Protein AF-A0A534JI13-F1 (afdb_monomer)

Foldseek 3Di:
DFWDQQFDWDQDPPNQATFGQAGDVVGQCVVQVHGHGKGWQDKQNHGQRDPGRVVVVSVVRRPDDQQDWMWTWIQDPNDIDITTGRIHDDDDVPNVPVPDPDDDDDDDDDPPCCPPAPQFNFWDKFWDDCVNCVVLVHNGAIATCTGRPVCQQVDDHGKGFQDKQNHGARGPVSVVVVLSVDDAQDWIWTFIRDPNDTDIDIGGHHDHPPDPPPPPPDDDDPPVPDDDDDDDDDDDDDDD

Nearest PDB structures (foldseek):
  4c2f-assembly1_A  TM=8.278E-01  e=4.548E-05  Bacillus subtilis subsp. subtilis str. 168
  4c2c-assembly1_A  TM=8.442E-01  e=8.918E-05  Bacillus subtilis subsp. subtilis str. 168
  4c2e-assembly1_B  TM=8.364E-01  e=1.116E-04  Bacillus subtilis subsp. subtilis str. 168
  4c2g-assembly1_A-2  TM=8.330E-01  e=1.749E-04  Bacillus subtilis subsp. subtilis str. 168
  4c2h-assembly1_B  TM=7.063E-01  e=8.432E-05  Bacillus subtilis subsp. subtilis str. 168

Solvent-accessible surface area (backbone atoms only — not comparable to full-atom values): 14112 Å² total; per-residue (Å²): 101,49,26,31,47,39,63,43,65,38,77,28,84,91,59,64,9,20,21,25,70,38,48,39,84,92,20,32,27,38,73,41,67,51,50,58,73,28,27,36,35,27,50,72,85,44,68,36,74,51,101,51,22,40,59,50,54,55,54,62,32,58,80,36,59,46,67,36,79,39,44,38,31,28,37,48,97,91,40,81,46,80,32,64,27,50,21,36,66,29,75,39,100,68,46,82,66,74,80,57,88,90,71,91,79,69,91,77,75,81,78,72,50,66,81,81,44,54,105,53,75,60,44,40,61,40,53,46,43,63,76,62,9,66,80,58,70,40,68,62,18,25,33,24,70,31,36,48,90,81,48,44,68,71,57,47,62,67,25,28,41,48,22,53,71,84,44,62,36,83,28,36,72,49,41,50,52,57,60,67,71,56,55,65,68,40,76,48,40,36,34,29,31,47,94,68,38,80,45,79,41,82,24,38,41,65,68,87,82,76,82,83,71,83,84,77,82,70,95,69,88,78,74,84,73,76,81,78,90,75,85,82,83,88,82,86,90,87,87,136

Sequence (240 aa):
GRAIIGAQLEPAPAGTGARVRAVSPGGPAAEAGIRAGDVIVAVNGTELKEDEPSRQVVRILRDVEPDAKVTVRVLRDGKTREFTVTTRPGPGPMAMVRRLPDVTFGPFPDMEGWMIHGPLTDMELATLTPHLGSYFGSDKGVLVLRAPADGALRLEDGDVILAIDGRAPTNGSHATRILASYQPGEKLTLRVLRQHKTLELEATVPEHGGHDKFFRRGGVFHERIEPPPGPVVIMGHEEL

Mean predicted aligned error: 19.29 Å

Radius of gyration: 28.92 Å; Cα contacts (8 Å, |Δi|>4): 421; chains: 1; bounding box: 73×68×79 Å

pLDDT: mean 72.51, std 21.65, range [29.58, 96.12]

Structure (mmCIF, N/CA/C/O backbone):
data_AF-A0A534JI13-F1
#
_entry.id   AF-A0A534JI13-F1
#
loop_
_atom_site.group_PDB
_atom_site.id
_atom_site.type_symbol
_atom_site.label_atom_id
_atom_site.label_alt_id
_atom_site.label_comp_id
_atom_site.label_asym_id
_atom_site.label_entity_id
_atom_site.label_seq_id
_atom_site.pdbx_PDB_ins_code
_atom_site.Cartn_x
_atom_site.Cartn_y
_atom_site.Cartn_z
_atom_site.occupancy
_atom_site.B_iso_or_equiv
_atom_site.auth_seq_id
_atom_site.auth_comp_id
_atom_site.auth_asym_id
_atom_site.auth_atom_id
_atom_site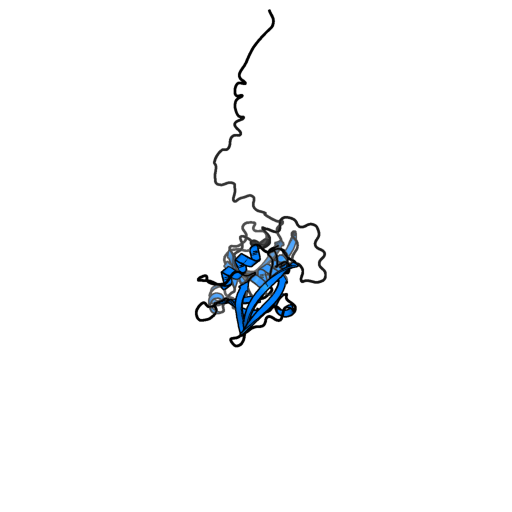.pdbx_PDB_model_num
ATOM 1 N N . GLY A 1 1 ? 6.507 3.220 20.874 1.00 55.84 1 GLY A N 1
ATOM 2 C CA . GLY A 1 1 ? 5.497 2.929 19.830 1.00 55.84 1 GLY A CA 1
ATOM 3 C C . GLY A 1 1 ? 4.120 3.148 20.418 1.00 55.84 1 GLY A C 1
ATOM 4 O O . GLY A 1 1 ? 3.990 2.996 21.621 1.00 55.84 1 GLY A O 1
ATOM 5 N N . ARG A 1 2 ? 3.117 3.541 19.624 1.00 70.38 2 ARG A N 1
ATOM 6 C CA . ARG A 1 2 ? 1.753 3.777 20.144 1.00 70.38 2 ARG A CA 1
ATOM 7 C C . ARG A 1 2 ? 1.144 2.467 20.648 1.00 70.38 2 ARG A C 1
ATOM 9 O O . ARG A 1 2 ? 1.301 1.456 19.969 1.00 70.38 2 ARG A O 1
ATOM 16 N N . ALA A 1 3 ? 0.460 2.472 21.787 1.00 79.88 3 ALA A N 1
ATOM 17 C CA . ALA A 1 3 ? -0.245 1.295 22.280 1.00 79.88 3 ALA A CA 1
ATOM 18 C C . ALA A 1 3 ? -1.456 0.956 21.394 1.00 79.88 3 ALA A C 1
ATOM 20 O O . ALA A 1 3 ? -2.165 1.841 20.912 1.00 79.88 3 ALA A O 1
ATOM 21 N N . ILE A 1 4 ? -1.705 -0.337 21.174 1.00 83.62 4 ILE A N 1
ATOM 22 C CA . ILE A 1 4 ? -2.914 -0.825 20.501 1.00 83.62 4 ILE A CA 1
ATOM 23 C C . ILE A 1 4 ? -3.643 -1.855 21.353 1.00 83.62 4 ILE A C 1
ATOM 25 O O . ILE A 1 4 ? -3.033 -2.661 22.055 1.00 83.62 4 ILE A O 1
ATOM 29 N N . ILE A 1 5 ? -4.965 -1.875 21.197 1.00 84.62 5 ILE A N 1
ATOM 30 C CA . ILE A 1 5 ? -5.842 -2.921 21.736 1.00 84.62 5 ILE A CA 1
ATOM 31 C C . ILE A 1 5 ? -6.227 -3.966 20.675 1.00 84.62 5 ILE A C 1
ATOM 33 O O . ILE A 1 5 ? -6.807 -4.990 21.001 1.00 84.62 5 ILE A O 1
ATOM 37 N N . GLY A 1 6 ? -5.894 -3.756 19.395 1.00 83.06 6 GLY A N 1
ATOM 38 C CA . GLY A 1 6 ? -6.163 -4.739 18.334 1.00 83.06 6 GLY A CA 1
ATOM 39 C C . GLY A 1 6 ? -7.649 -4.910 17.987 1.00 83.06 6 GLY A C 1
ATOM 40 O O . GLY A 1 6 ? -8.079 -6.025 17.697 1.00 83.06 6 GLY A O 1
ATOM 41 N N . ALA A 1 7 ? -8.423 -3.822 18.016 1.00 86.19 7 ALA A N 1
ATOM 42 C CA . ALA A 1 7 ? -9.826 -3.786 17.606 1.00 86.19 7 ALA A CA 1
ATOM 43 C C . ALA A 1 7 ? -10.034 -2.778 16.465 1.00 86.19 7 ALA A C 1
ATOM 45 O O . ALA A 1 7 ? -9.478 -1.680 16.492 1.00 86.19 7 ALA A O 1
ATOM 46 N N . GLN A 1 8 ? -10.842 -3.149 15.472 1.00 83.69 8 GLN A N 1
ATOM 47 C CA . GLN A 1 8 ? -11.339 -2.242 14.440 1.00 83.69 8 GLN A CA 1
ATOM 48 C C . GLN A 1 8 ? -12.640 -1.612 14.927 1.00 83.69 8 GLN A C 1
ATOM 50 O O . GLN A 1 8 ? -13.593 -2.330 15.241 1.00 83.69 8 GLN A O 1
ATOM 55 N N . LEU A 1 9 ? -12.667 -0.284 14.988 1.00 87.00 9 LEU A N 1
ATOM 56 C CA . LEU A 1 9 ? -13.784 0.479 15.531 1.00 87.00 9 LEU A CA 1
ATOM 57 C C . LEU A 1 9 ? -14.514 1.241 14.427 1.00 87.00 9 LEU A C 1
ATOM 59 O O . LEU A 1 9 ? -13.884 1.819 13.544 1.00 87.00 9 LEU A O 1
ATOM 63 N N . GLU A 1 10 ? -15.835 1.278 14.524 1.00 83.75 10 GLU A N 1
ATOM 64 C CA . GLU A 1 10 ? -16.721 2.119 13.723 1.00 83.75 10 GLU A CA 1
ATOM 65 C C . GLU A 1 10 ? -17.620 2.956 14.651 1.00 83.75 10 GLU A C 1
ATOM 67 O O . GLU A 1 10 ? -17.806 2.592 15.819 1.00 83.75 10 GLU A O 1
ATOM 72 N N . PRO A 1 11 ? -18.166 4.092 14.190 1.00 82.31 11 PRO A N 1
ATOM 73 C CA . PRO A 1 11 ? -19.155 4.835 14.965 1.00 82.31 11 PRO A CA 1
ATOM 74 C C . PRO A 1 11 ? -20.367 3.951 15.293 1.00 82.31 11 PRO A C 1
ATOM 76 O O . PRO A 1 11 ? -20.924 3.305 14.403 1.00 82.31 11 PRO A O 1
ATOM 79 N N . ALA A 1 12 ? -20.781 3.903 16.563 1.00 77.50 12 ALA A N 1
ATOM 80 C CA . ALA A 1 12 ? -22.004 3.200 16.931 1.00 77.50 12 ALA A CA 1
ATOM 81 C C . ALA A 1 12 ? -23.248 4.004 16.496 1.00 77.50 12 ALA A C 1
ATOM 83 O O . ALA A 1 12 ? -23.243 5.238 16.579 1.00 77.50 12 ALA A O 1
ATOM 84 N N . PRO A 1 13 ? -24.341 3.334 16.081 1.00 66.25 13 PRO A N 1
ATOM 85 C CA . PRO A 1 13 ? -25.622 3.995 15.854 1.00 66.25 13 PRO A CA 1
ATOM 86 C C . PRO A 1 13 ? -26.061 4.780 17.102 1.00 66.25 13 PRO A C 1
ATOM 88 O O . PRO A 1 13 ? -25.920 4.297 18.225 1.00 66.25 13 PRO A O 1
ATOM 91 N N . ALA A 1 14 ? -26.586 5.991 16.899 1.00 64.19 14 ALA A N 1
ATOM 92 C CA . ALA A 1 14 ? -27.002 6.930 17.951 1.00 64.19 14 ALA A CA 1
ATOM 93 C C . ALA A 1 14 ? -25.879 7.520 18.840 1.00 64.19 14 ALA A C 1
ATOM 95 O O . ALA A 1 14 ? -26.177 8.054 19.903 1.00 64.19 14 ALA A O 1
ATOM 96 N N . GLY A 1 15 ? -24.603 7.459 18.427 1.00 62.78 15 GLY A N 1
ATOM 97 C CA . GLY A 1 15 ? -23.513 8.204 19.088 1.00 62.78 15 GLY A CA 1
ATOM 98 C C . GLY A 1 15 ? -23.129 7.694 20.482 1.00 62.78 15 GLY A C 1
ATOM 99 O O . GLY A 1 15 ? -22.420 8.364 21.221 1.00 62.78 15 GLY A O 1
ATOM 100 N N . THR A 1 16 ? -23.577 6.496 20.852 1.00 76.38 16 THR A N 1
ATOM 101 C CA . THR A 1 16 ? -23.437 5.939 22.210 1.00 76.38 16 THR A CA 1
ATOM 102 C C . THR A 1 16 ? -22.084 5.274 22.487 1.00 76.38 16 THR A C 1
ATOM 104 O O . THR A 1 16 ? -21.912 4.644 23.528 1.00 76.38 16 THR A O 1
ATOM 107 N N . GLY A 1 17 ? -21.117 5.386 21.572 1.00 86.31 17 GLY A N 1
ATOM 108 C CA . GLY A 1 17 ? -19.790 4.801 21.740 1.00 86.31 17 GLY A CA 1
ATOM 109 C C . GLY A 1 17 ? -19.135 4.356 20.434 1.00 86.31 17 GLY A C 1
ATOM 110 O O . GLY A 1 17 ? -19.540 4.737 19.333 1.00 86.31 17 GLY A O 1
ATOM 111 N N . ALA A 1 18 ? -18.094 3.535 20.563 1.00 89.81 18 ALA A N 1
ATOM 112 C CA . ALA A 1 18 ? -17.342 2.979 19.443 1.00 89.81 18 ALA A CA 1
ATOM 113 C C . ALA A 1 18 ? -17.670 1.492 19.271 1.00 89.81 18 ALA A C 1
ATOM 115 O O . ALA A 1 18 ? -17.314 0.665 20.112 1.00 89.81 18 ALA A O 1
ATOM 116 N N . ARG A 1 19 ? -18.345 1.134 18.178 1.00 90.19 19 ARG A N 1
ATOM 117 C CA . ARG A 1 19 ? -18.707 -0.252 17.886 1.00 90.19 19 ARG A CA 1
ATOM 118 C C . ARG A 1 19 ? -17.496 -1.026 17.378 1.00 90.19 19 ARG A C 1
ATOM 120 O O . ARG A 1 19 ? -16.772 -0.571 16.498 1.00 90.19 19 ARG A O 1
ATOM 127 N N . VAL A 1 20 ? -17.290 -2.221 17.913 1.00 90.81 20 VAL A N 1
ATOM 128 C CA . VAL A 1 20 ? -16.250 -3.154 17.493 1.00 90.81 20 VAL A CA 1
ATOM 129 C C . VAL A 1 20 ? -16.739 -3.893 16.254 1.00 90.81 20 VAL A C 1
ATOM 131 O O . VAL A 1 20 ? -17.589 -4.781 16.335 1.00 90.81 20 VAL A O 1
ATOM 134 N N . ARG A 1 21 ? -16.185 -3.543 15.095 1.00 88.50 21 ARG A N 1
ATOM 135 C CA . ARG A 1 21 ? -16.467 -4.224 13.826 1.00 88.50 21 ARG A CA 1
ATOM 136 C C . ARG A 1 21 ? -15.782 -5.586 13.767 1.00 88.50 21 ARG A C 1
ATOM 138 O O .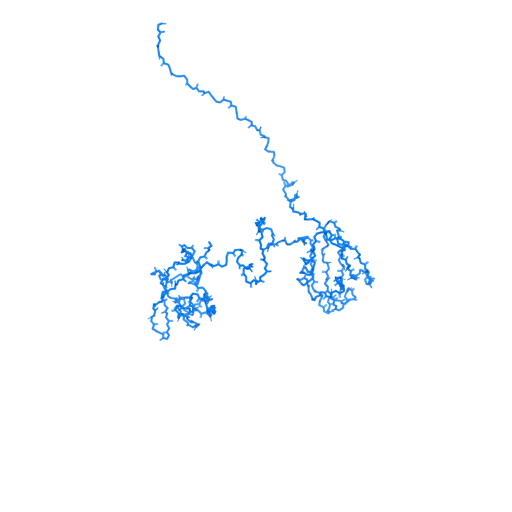 ARG A 1 21 ? -16.376 -6.570 13.342 1.00 88.50 21 ARG A O 1
ATOM 145 N N . ALA A 1 22 ? -14.525 -5.634 14.197 1.00 82.44 22 ALA A N 1
ATOM 146 C CA . ALA A 1 22 ? -13.706 -6.838 14.212 1.00 82.44 22 ALA A CA 1
ATOM 147 C C . ALA A 1 22 ? -12.605 -6.731 15.272 1.00 82.44 22 ALA A C 1
ATOM 149 O O . ALA A 1 22 ? -12.167 -5.634 15.623 1.00 82.44 22 ALA A O 1
ATOM 150 N N . VAL A 1 23 ? -12.122 -7.878 15.742 1.00 84.12 23 VAL A N 1
ATOM 151 C CA . VAL A 1 23 ? -10.938 -7.982 16.605 1.00 84.12 23 VAL A CA 1
ATOM 152 C C . VAL A 1 23 ? -9.850 -8.754 15.873 1.00 84.12 23 VAL A C 1
ATOM 154 O O . VAL A 1 23 ? -10.141 -9.700 15.142 1.00 84.12 23 VAL A O 1
ATOM 157 N N . SER A 1 24 ? -8.595 -8.351 16.051 1.00 79.75 24 SER A N 1
ATOM 158 C CA . SER A 1 24 ? -7.458 -9.080 15.492 1.00 79.75 24 SER A CA 1
ATOM 159 C C . SER A 1 24 ? -7.362 -10.465 16.146 1.00 79.75 24 SER A C 1
ATOM 161 O O . SER A 1 24 ? -7.286 -10.529 17.377 1.00 79.75 24 SER A O 1
ATOM 163 N N . PRO A 1 25 ? -7.332 -11.571 15.376 1.00 75.50 25 PRO A N 1
ATOM 164 C CA . PRO A 1 25 ? -7.132 -12.908 15.934 1.00 75.50 25 PRO A CA 1
ATOM 165 C C . PRO A 1 25 ? -5.841 -12.979 16.762 1.00 75.50 25 PRO A C 1
ATOM 167 O O . PRO A 1 25 ? -4.792 -12.525 16.303 1.00 75.50 25 PRO A O 1
ATOM 170 N N . GLY A 1 26 ? -5.927 -13.493 17.996 1.00 78.31 26 GLY A N 1
ATOM 171 C CA . GLY A 1 26 ? -4.800 -13.522 18.945 1.00 78.31 26 GLY A CA 1
ATOM 172 C C . GLY A 1 26 ? -4.296 -12.137 19.384 1.00 78.31 26 GLY A C 1
ATOM 173 O O . GLY A 1 26 ? -3.173 -12.008 19.866 1.00 78.31 26 GLY A O 1
ATOM 174 N N . GLY A 1 27 ? -5.074 -11.075 19.150 1.00 79.00 27 GLY A N 1
ATOM 175 C CA . GLY A 1 27 ? -4.767 -9.709 19.574 1.00 79.00 27 GLY A CA 1
ATOM 176 C C . GLY A 1 27 ? -5.269 -9.395 20.990 1.00 79.00 27 GLY A C 1
ATOM 177 O O . GLY A 1 27 ? -6.123 -10.117 21.506 1.00 79.00 27 GLY A O 1
ATOM 178 N N . PRO A 1 28 ? -4.816 -8.282 21.598 1.00 87.94 28 PRO A N 1
ATOM 179 C CA . PRO A 1 28 ? -5.164 -7.918 22.975 1.00 87.94 28 PRO A CA 1
ATOM 180 C C . PRO A 1 28 ? -6.662 -7.909 23.295 1.00 87.94 28 PRO A C 1
ATOM 182 O O . PRO A 1 28 ? -7.088 -8.463 24.303 1.00 87.94 28 PRO A O 1
ATOM 185 N N . ALA A 1 29 ? -7.480 -7.311 22.426 1.00 87.50 29 ALA A N 1
ATOM 186 C CA . ALA A 1 29 ? -8.928 -7.262 22.597 1.00 87.50 29 ALA A CA 1
ATOM 187 C C . ALA A 1 29 ? -9.559 -8.662 22.553 1.00 87.50 29 ALA A C 1
ATOM 189 O O . ALA A 1 29 ? -10.439 -8.960 23.357 1.00 87.50 29 ALA A O 1
ATOM 190 N N . ALA A 1 30 ? -9.093 -9.531 21.651 1.00 85.31 30 ALA A N 1
ATOM 191 C CA . ALA A 1 30 ? -9.601 -10.895 21.539 1.00 85.31 30 ALA A CA 1
ATOM 192 C C . ALA A 1 30 ? -9.253 -11.729 22.784 1.00 85.31 30 ALA A C 1
ATOM 194 O O . ALA A 1 30 ? -10.114 -12.439 23.300 1.00 85.31 30 ALA A O 1
ATOM 195 N N . GLU A 1 31 ? -8.026 -11.598 23.299 1.00 88.06 31 GLU A N 1
ATOM 196 C CA . GLU A 1 31 ? -7.575 -12.264 24.532 1.00 88.06 31 GLU A CA 1
ATOM 197 C C . GLU A 1 31 ? -8.327 -11.778 25.770 1.00 88.06 31 GLU A C 1
ATOM 199 O O . GLU A 1 31 ? -8.682 -12.578 26.631 1.00 88.06 31 GLU A O 1
ATOM 204 N N . ALA A 1 32 ? -8.644 -10.483 25.824 1.00 89.25 32 ALA A N 1
ATOM 205 C CA . ALA A 1 32 ? -9.484 -9.913 26.870 1.00 89.25 32 ALA A CA 1
ATOM 206 C C . ALA A 1 32 ? -10.962 -10.333 26.756 1.00 89.25 32 ALA A C 1
ATOM 208 O O . ALA A 1 32 ? -11.744 -10.063 27.660 1.00 89.25 32 ALA A O 1
ATOM 209 N N . GLY A 1 33 ? -11.374 -10.986 25.664 1.00 89.19 33 GLY A N 1
ATOM 210 C CA . GLY A 1 33 ? -12.747 -11.452 25.461 1.00 89.19 33 GLY A CA 1
ATOM 211 C C . GLY A 1 33 ? -13.696 -10.425 24.831 1.00 89.19 33 GLY A C 1
ATOM 212 O O . GLY A 1 33 ? -14.913 -10.666 24.793 1.00 89.19 33 GLY A O 1
ATOM 213 N N . ILE A 1 34 ? -13.163 -9.318 24.304 1.00 91.88 34 ILE A N 1
ATOM 214 C CA . ILE A 1 34 ? -13.889 -8.370 23.445 1.00 91.88 34 ILE A CA 1
ATOM 215 C C . ILE A 1 34 ? -14.129 -9.033 22.086 1.00 91.88 34 ILE A C 1
ATOM 217 O O . ILE A 1 34 ? -13.284 -9.767 21.569 1.00 91.88 34 ILE A O 1
ATOM 221 N N . ARG A 1 35 ? -15.309 -8.812 21.507 1.00 90.69 35 ARG A N 1
ATOM 222 C CA . ARG A 1 35 ? -15.746 -9.464 20.267 1.00 90.69 35 ARG A CA 1
ATOM 223 C C . ARG A 1 35 ? -16.408 -8.464 19.327 1.00 90.69 35 ARG A C 1
ATOM 225 O O . ARG A 1 35 ? -16.814 -7.378 19.731 1.00 90.69 35 ARG A O 1
ATOM 232 N N . ALA A 1 36 ? -16.525 -8.852 18.060 1.00 90.56 36 ALA A N 1
ATOM 233 C CA . ALA A 1 36 ? -17.322 -8.103 17.097 1.00 90.56 36 ALA A CA 1
ATOM 234 C C . ALA A 1 36 ? -18.772 -7.963 17.594 1.00 90.56 36 ALA A C 1
ATOM 236 O O . ALA A 1 36 ? -19.346 -8.922 18.110 1.00 90.56 36 ALA A O 1
ATOM 237 N N . GLY A 1 37 ? -19.342 -6.771 17.433 1.00 88.69 37 GLY A N 1
ATOM 238 C CA . GLY A 1 37 ? -20.677 -6.422 17.921 1.00 88.69 37 GLY A CA 1
ATOM 239 C C . GLY A 1 37 ? -20.699 -5.699 19.270 1.00 88.69 37 GLY A C 1
ATOM 240 O O . GLY A 1 37 ? -21.706 -5.065 19.572 1.00 88.69 37 GLY A O 1
ATOM 241 N N . ASP A 1 38 ? -19.605 -5.718 20.037 1.00 92.50 38 ASP A N 1
ATOM 242 C CA . ASP A 1 38 ? -19.487 -4.921 21.262 1.00 92.50 38 ASP A CA 1
ATOM 243 C C . ASP A 1 38 ? -19.520 -3.424 20.954 1.00 92.50 38 ASP A C 1
ATOM 245 O O . ASP A 1 38 ? -18.976 -2.983 19.943 1.00 92.50 38 ASP A O 1
ATOM 249 N N . VAL A 1 39 ? -20.091 -2.619 21.848 1.00 93.12 39 VAL A N 1
ATOM 250 C CA . VAL A 1 39 ? -19.976 -1.155 21.783 1.00 93.12 39 VAL A CA 1
ATOM 251 C C . VAL A 1 39 ? -19.137 -0.682 22.954 1.00 93.12 39 VAL A C 1
ATOM 253 O O . VAL A 1 39 ? -19.559 -0.787 24.098 1.00 93.12 39 VAL A O 1
ATOM 256 N N . ILE A 1 40 ? -17.937 -0.175 22.693 1.00 92.69 40 ILE A N 1
ATOM 257 C CA . ILE A 1 40 ? -17.100 0.435 23.725 1.00 92.69 40 ILE A CA 1
ATOM 258 C C . ILE A 1 40 ? -17.761 1.742 24.152 1.00 92.69 40 ILE A C 1
ATOM 260 O O . ILE A 1 40 ? -18.049 2.586 23.307 1.00 92.69 40 ILE A O 1
ATOM 264 N N . VAL A 1 41 ? -17.975 1.901 25.455 1.00 92.81 41 VAL A N 1
ATOM 265 C CA . VAL A 1 41 ? -18.614 3.081 26.059 1.00 92.81 41 VAL A CA 1
ATOM 266 C C . VAL A 1 41 ? -17.666 3.852 26.977 1.00 92.81 41 VAL A C 1
ATOM 268 O O . VAL A 1 41 ? -17.872 5.039 27.215 1.00 92.81 41 VAL A O 1
ATOM 271 N N . ALA A 1 42 ? -16.607 3.208 27.480 1.00 91.00 42 ALA A N 1
ATOM 272 C CA . ALA A 1 42 ? -15.559 3.878 28.245 1.00 91.00 42 ALA A CA 1
ATOM 273 C C . ALA A 1 42 ? -14.206 3.165 28.123 1.00 91.00 42 ALA A C 1
ATOM 275 O O . ALA A 1 42 ? -14.147 1.944 27.960 1.00 91.00 42 ALA A O 1
ATOM 276 N N . VAL A 1 43 ? -13.123 3.929 28.254 1.00 91.44 43 VAL A N 1
ATOM 277 C CA . VAL A 1 43 ? -11.737 3.435 28.270 1.00 91.44 43 VAL A CA 1
ATOM 278 C C . VAL A 1 43 ? -10.988 4.126 29.409 1.00 91.44 43 VAL A C 1
ATOM 280 O O . VAL A 1 43 ? -11.029 5.345 29.506 1.00 91.44 43 VAL A O 1
ATOM 283 N N . ASN A 1 44 ? -10.336 3.363 30.291 1.00 88.44 44 ASN A N 1
ATOM 284 C CA . ASN A 1 44 ? -9.657 3.849 31.503 1.00 88.44 44 ASN A CA 1
ATOM 285 C C . ASN A 1 44 ? -10.521 4.784 32.371 1.00 88.44 44 ASN A C 1
ATOM 287 O O . ASN A 1 44 ? -10.041 5.758 32.939 1.00 88.44 44 ASN A O 1
ATOM 291 N N . GLY A 1 45 ? -11.822 4.498 32.460 1.00 85.06 45 GLY A N 1
ATOM 292 C CA . GLY A 1 45 ? -12.778 5.327 33.201 1.00 85.06 45 GLY A CA 1
ATOM 293 C C . GLY A 1 45 ? -13.255 6.580 32.454 1.00 85.06 45 GLY A C 1
ATOM 294 O O . GLY A 1 45 ? -14.237 7.181 32.880 1.00 85.06 45 GLY A O 1
ATOM 295 N N . THR A 1 46 ? -12.648 6.937 31.319 1.00 87.56 46 THR A N 1
ATOM 296 C CA . THR A 1 46 ? -13.107 8.026 30.451 1.00 87.56 46 THR A CA 1
ATOM 297 C C . THR A 1 46 ? -14.282 7.563 29.596 1.00 87.56 46 THR A C 1
ATOM 299 O O . THR A 1 46 ? -14.146 6.643 28.788 1.00 87.56 46 THR A O 1
ATOM 302 N N . GLU A 1 47 ? -15.441 8.200 29.764 1.00 88.25 47 GLU A N 1
ATOM 303 C CA . GLU A 1 47 ? -16.626 7.925 28.947 1.00 88.25 47 GLU A CA 1
ATOM 304 C C . GLU A 1 47 ? -16.476 8.489 27.532 1.00 88.25 47 GLU A C 1
ATOM 306 O O . GLU A 1 47 ? -15.995 9.607 27.324 1.00 88.25 47 GLU A O 1
ATOM 311 N N . LEU A 1 48 ? -16.913 7.703 26.550 1.00 86.81 48 LEU A N 1
ATOM 312 C CA . LEU A 1 48 ? -16.877 8.085 25.147 1.00 86.81 48 LEU A CA 1
ATOM 313 C C . LEU A 1 48 ? -18.142 8.881 24.810 1.00 86.81 48 LEU A C 1
ATOM 315 O O . LEU A 1 48 ? -19.182 8.298 24.517 1.00 86.81 48 LEU A O 1
ATOM 319 N N . LYS A 1 49 ? -18.055 10.210 24.923 1.00 77.44 49 LYS A N 1
ATOM 320 C CA . LYS A 1 49 ? -19.181 11.151 24.751 1.00 77.44 49 LYS A CA 1
ATOM 321 C C . LYS A 1 49 ? -18.989 12.145 23.607 1.00 77.44 49 LYS A C 1
ATOM 323 O O . LYS A 1 49 ? -19.857 12.982 23.389 1.00 77.44 49 LYS A O 1
ATOM 328 N N . GLU A 1 50 ? -17.845 12.109 22.935 1.00 71.81 50 GLU A N 1
ATOM 329 C CA . GLU A 1 50 ? -17.552 13.035 21.843 1.00 71.81 50 GLU A CA 1
ATOM 330 C C . GLU A 1 50 ? -18.284 12.670 20.546 1.00 71.81 50 GLU A C 1
ATOM 332 O O . GLU A 1 50 ? -18.698 11.526 20.361 1.00 71.81 50 GLU A O 1
ATOM 337 N N . ASP A 1 51 ? -18.351 13.628 19.613 1.00 72.25 51 ASP A N 1
ATOM 338 C CA . ASP A 1 51 ? -18.963 13.462 18.284 1.00 72.25 51 ASP A CA 1
ATOM 339 C C . ASP A 1 51 ? -18.353 12.293 17.485 1.00 72.25 51 ASP A C 1
ATOM 341 O O . ASP A 1 51 ? -19.022 11.669 16.660 1.00 72.25 51 ASP A O 1
ATOM 345 N N . GLU A 1 52 ? -17.087 11.948 17.762 1.00 80.69 52 GLU A N 1
ATOM 346 C CA . GLU A 1 52 ? -16.391 10.796 17.179 1.00 80.69 52 GLU A CA 1
ATOM 347 C C . GLU A 1 52 ? -15.796 9.865 18.257 1.00 80.69 52 GLU A C 1
ATOM 349 O O . GLU A 1 52 ? -14.580 9.871 18.502 1.00 80.69 52 GLU A O 1
ATOM 354 N N . PRO A 1 53 ? -16.616 8.985 18.865 1.00 81.81 53 PRO A N 1
ATOM 355 C CA . PRO A 1 53 ? -16.189 8.083 19.938 1.00 81.81 53 PRO A CA 1
ATOM 356 C C . PRO A 1 53 ? -15.024 7.166 19.541 1.00 81.81 53 PRO A C 1
ATOM 358 O O . PRO A 1 53 ? -14.140 6.871 20.345 1.00 81.81 53 PRO A O 1
ATOM 361 N N . SER A 1 54 ? -14.981 6.731 18.279 1.00 81.69 54 SER A N 1
ATOM 362 C CA . SER A 1 54 ? -13.907 5.883 17.747 1.00 81.69 54 SER A CA 1
ATOM 363 C C . SER A 1 54 ? -12.556 6.603 17.731 1.00 81.69 54 SER A C 1
ATOM 365 O O . SER A 1 54 ? -11.535 6.006 18.079 1.00 81.69 54 SER A O 1
ATOM 367 N N . ARG A 1 55 ? -12.535 7.898 17.390 1.00 83.44 55 ARG A N 1
ATOM 368 C CA . ARG A 1 55 ? -11.316 8.719 17.437 1.00 83.44 55 ARG A CA 1
ATOM 369 C C . ARG A 1 55 ? -10.900 9.023 18.868 1.00 83.44 55 ARG A C 1
ATOM 371 O O . ARG A 1 55 ? -9.702 9.049 19.149 1.00 83.44 55 ARG A O 1
ATOM 378 N N . GLN A 1 56 ? -11.864 9.188 19.772 1.00 85.00 56 GLN A N 1
ATOM 379 C CA . GLN A 1 56 ? -11.593 9.380 21.193 1.00 85.00 56 GLN A CA 1
ATOM 380 C C . GLN A 1 56 ? -10.855 8.182 21.799 1.00 85.00 56 GLN A C 1
ATOM 382 O O . GLN A 1 56 ? -9.849 8.380 22.478 1.00 85.00 56 GLN A O 1
ATOM 387 N N . VAL A 1 57 ? -11.251 6.946 21.470 1.00 84.12 57 VAL A N 1
ATOM 388 C CA . VAL A 1 57 ? -10.510 5.740 21.889 1.00 84.12 57 VAL A CA 1
ATOM 389 C C . VAL A 1 57 ? -9.059 5.784 21.413 1.00 84.12 57 VAL A C 1
ATOM 391 O O . VAL A 1 57 ? -8.144 5.521 22.190 1.00 84.12 57 VAL A O 1
ATOM 394 N N . VAL A 1 58 ? -8.828 6.154 20.150 1.00 83.94 58 VAL A N 1
ATOM 395 C CA . VAL A 1 58 ? -7.468 6.256 19.601 1.00 83.94 58 VAL A CA 1
ATOM 396 C C . VAL A 1 58 ? -6.648 7.312 20.341 1.00 83.94 58 VAL A C 1
ATOM 398 O O . VAL A 1 58 ? -5.467 7.079 20.574 1.00 83.94 58 VAL A O 1
ATOM 401 N N . ARG A 1 59 ? -7.243 8.450 20.720 1.00 82.81 59 ARG A N 1
ATOM 402 C CA . ARG A 1 59 ? -6.555 9.485 21.506 1.00 82.81 59 ARG A CA 1
ATOM 403 C C . ARG A 1 59 ? -6.196 8.994 22.903 1.00 82.81 59 ARG A C 1
ATOM 405 O O . ARG A 1 59 ? -5.035 9.095 23.262 1.00 82.81 59 ARG A O 1
ATOM 412 N N . ILE A 1 60 ? -7.137 8.386 23.625 1.00 84.06 60 ILE A N 1
ATOM 413 C CA . ILE A 1 60 ? -6.878 7.835 24.965 1.00 84.06 60 ILE A CA 1
ATOM 414 C C . ILE A 1 60 ? -5.730 6.817 24.915 1.00 84.06 60 ILE A C 1
ATOM 416 O O . ILE A 1 60 ? -4.842 6.837 25.756 1.00 84.06 60 ILE A O 1
ATOM 420 N N . LEU A 1 61 ? -5.699 5.958 23.893 1.00 84.44 61 LEU A N 1
ATOM 421 C CA . LEU A 1 61 ? -4.637 4.961 23.727 1.00 84.44 61 LEU A CA 1
ATOM 422 C C . LEU A 1 61 ? -3.286 5.543 23.276 1.00 84.44 61 LEU A C 1
ATOM 424 O O . LEU A 1 61 ? -2.287 4.831 23.342 1.00 84.44 61 LEU A O 1
ATOM 428 N N . ARG A 1 62 ? -3.216 6.801 22.810 1.00 80.81 62 ARG A N 1
ATOM 429 C CA . ARG A 1 62 ? -1.928 7.444 22.479 1.00 80.81 62 ARG A CA 1
ATOM 430 C C . ARG A 1 62 ? -1.102 7.745 23.720 1.00 80.81 62 ARG A C 1
ATOM 432 O O . ARG A 1 62 ? 0.117 7.651 23.633 1.00 80.81 62 ARG A O 1
ATOM 439 N N . ASP A 1 63 ? -1.767 8.065 24.822 1.00 81.81 63 ASP A N 1
ATOM 440 C CA . ASP A 1 63 ? -1.127 8.425 26.090 1.00 81.81 63 ASP A CA 1
ATOM 441 C C . ASP A 1 63 ? -0.839 7.191 26.962 1.00 81.81 63 ASP A C 1
ATOM 443 O O . ASP A 1 63 ? -0.294 7.300 28.056 1.00 81.81 63 ASP A O 1
ATOM 447 N N . VAL A 1 64 ? -1.202 5.999 26.477 1.00 84.19 64 VAL A N 1
ATOM 448 C CA . VAL A 1 64 ? -0.978 4.725 27.157 1.00 84.19 64 VAL A CA 1
ATOM 449 C C . VAL A 1 64 ? 0.302 4.072 26.643 1.00 84.19 64 VAL A C 1
ATOM 451 O O . VAL A 1 64 ? 0.530 3.962 25.435 1.00 84.19 64 VAL A O 1
ATOM 454 N N . GLU A 1 65 ? 1.119 3.579 27.570 1.00 83.44 65 GLU A N 1
ATOM 455 C CA . GLU A 1 65 ? 2.318 2.816 27.239 1.00 83.44 65 GLU A CA 1
ATOM 456 C C . GLU A 1 65 ? 1.975 1.422 26.674 1.00 83.44 65 GLU A C 1
ATOM 458 O O . GLU A 1 65 ? 0.944 0.827 27.013 1.00 83.44 65 GLU A O 1
ATOM 463 N N . PRO A 1 66 ? 2.811 0.864 25.781 1.00 84.06 66 PRO A N 1
ATOM 464 C CA . PRO A 1 66 ? 2.719 -0.546 25.418 1.00 84.06 66 PRO A CA 1
ATOM 465 C C . PRO A 1 66 ? 2.815 -1.460 26.646 1.00 84.06 66 PRO A C 1
ATOM 467 O O . PRO A 1 66 ? 3.463 -1.108 27.624 1.00 84.06 66 PRO A O 1
ATOM 470 N N . ASP A 1 67 ? 2.183 -2.633 26.584 1.00 84.06 67 ASP A N 1
ATOM 471 C CA . ASP A 1 67 ? 2.164 -3.637 27.661 1.00 84.06 67 ASP A CA 1
ATOM 472 C C . ASP A 1 67 ? 1.469 -3.171 28.959 1.00 84.06 67 ASP A C 1
ATOM 474 O O . ASP A 1 67 ? 1.436 -3.889 29.962 1.00 84.06 67 ASP A O 1
ATOM 478 N N . ALA A 1 68 ? 0.819 -2.003 28.927 1.00 87.94 68 ALA A N 1
ATOM 479 C CA . ALA A 1 68 ? 0.001 -1.489 30.013 1.00 87.94 68 ALA A CA 1
ATOM 480 C C . ALA A 1 68 ? -1.399 -2.119 30.023 1.00 87.94 68 ALA A C 1
ATOM 482 O O . ALA A 1 68 ? -1.991 -2.442 28.990 1.00 87.94 68 ALA A O 1
ATOM 483 N N . LYS A 1 69 ? -1.981 -2.251 31.216 1.00 89.69 69 LYS A N 1
ATOM 484 C CA . LYS A 1 69 ? -3.364 -2.709 31.380 1.00 89.69 69 LYS A CA 1
ATOM 485 C C . LYS A 1 69 ? -4.322 -1.537 31.196 1.00 89.69 69 LYS A C 1
ATOM 487 O O . LYS A 1 69 ? -4.264 -0.567 31.942 1.00 89.69 69 LYS A O 1
ATOM 492 N N . VAL A 1 70 ? -5.223 -1.661 30.230 1.00 91.69 70 VAL A N 1
ATOM 493 C CA . VAL A 1 70 ? -6.281 -0.692 29.939 1.00 91.69 70 VAL A CA 1
ATOM 494 C C . VAL A 1 70 ? -7.625 -1.302 30.281 1.00 91.69 70 VAL A C 1
ATOM 496 O O . VAL A 1 70 ? -7.959 -2.394 29.822 1.00 91.69 70 VAL A O 1
ATOM 499 N N . THR A 1 71 ? -8.426 -0.586 31.054 1.00 93.12 71 THR A N 1
ATOM 500 C CA . THR A 1 71 ? -9.779 -1.022 31.394 1.00 93.12 71 THR A CA 1
ATOM 501 C C . THR A 1 71 ? -10.755 -0.532 30.332 1.00 93.12 71 THR A C 1
ATOM 503 O O . THR A 1 71 ? -10.906 0.668 30.122 1.00 93.12 71 THR A O 1
ATOM 506 N N . VAL A 1 72 ? -11.422 -1.453 29.643 1.00 94.06 72 VAL A N 1
ATOM 507 C CA . VAL A 1 72 ? -12.362 -1.171 28.556 1.00 94.06 72 VAL A CA 1
ATOM 508 C C . VAL A 1 72 ? -13.754 -1.613 28.979 1.00 94.06 72 VAL A C 1
ATOM 510 O O . VAL A 1 72 ? -14.003 -2.792 29.232 1.00 94.06 72 VAL A O 1
ATOM 513 N N . ARG A 1 73 ? -14.682 -0.661 29.027 1.00 93.31 73 ARG A N 1
ATOM 514 C CA . ARG A 1 73 ? -16.088 -0.919 29.319 1.00 93.31 73 ARG A CA 1
ATOM 515 C C . ARG A 1 73 ? -16.863 -1.001 28.016 1.00 93.31 73 ARG A C 1
ATOM 517 O O . ARG A 1 73 ? -16.816 -0.072 27.207 1.00 93.31 73 ARG A O 1
ATOM 524 N N . VAL A 1 74 ? -17.594 -2.091 27.831 1.00 94.12 74 VAL A N 1
ATOM 525 C CA . VAL A 1 74 ? -18.386 -2.341 26.627 1.00 94.12 74 VAL A CA 1
ATOM 526 C C . VAL A 1 74 ? -19.837 -2.642 26.966 1.00 94.12 74 VAL A C 1
ATOM 528 O O . VAL A 1 74 ? -20.146 -3.185 28.022 1.00 94.12 74 VAL A O 1
ATOM 531 N N . LEU A 1 75 ? -20.726 -2.333 26.037 1.00 92.12 75 LEU A N 1
ATOM 532 C CA . LEU A 1 75 ? -22.116 -2.744 26.027 1.00 92.12 75 LEU A CA 1
ATOM 533 C C . LEU A 1 75 ? -22.257 -3.946 25.084 1.00 92.12 75 LEU A C 1
ATOM 535 O O . LEU A 1 75 ? -21.948 -3.845 23.895 1.00 92.12 75 LEU A O 1
ATOM 539 N N . ARG A 1 76 ? -22.720 -5.079 25.620 1.00 92.81 76 ARG A N 1
ATOM 540 C CA . ARG A 1 76 ? -23.005 -6.313 24.872 1.00 92.81 76 ARG A CA 1
ATOM 541 C C . ARG A 1 76 ? -24.394 -6.808 25.253 1.00 92.81 76 ARG A C 1
ATOM 543 O O . ARG A 1 76 ? -24.655 -7.036 26.434 1.00 92.81 76 ARG A O 1
ATOM 550 N N . ASP A 1 77 ? -25.277 -6.954 24.269 1.00 87.19 77 ASP A N 1
ATOM 551 C CA . ASP A 1 77 ? -26.671 -7.381 24.471 1.00 87.19 77 ASP A CA 1
ATOM 552 C C . ASP A 1 77 ? -27.420 -6.508 25.502 1.00 87.19 77 ASP A C 1
ATOM 554 O O . ASP A 1 77 ? -28.155 -7.002 26.355 1.00 87.19 77 ASP A O 1
ATOM 558 N N . GLY A 1 78 ? -27.156 -5.195 25.487 1.00 85.88 78 GLY A N 1
ATOM 559 C CA . GLY A 1 78 ? -27.739 -4.228 26.426 1.00 85.88 78 GLY A CA 1
ATOM 560 C C . GLY A 1 78 ? -27.167 -4.270 27.848 1.00 85.88 78 GLY A C 1
ATOM 561 O O . GLY A 1 78 ? -27.612 -3.505 28.699 1.00 85.88 78 GLY A O 1
ATOM 562 N N . LYS A 1 79 ? -26.173 -5.125 28.126 1.00 89.12 79 LYS A N 1
ATOM 563 C CA . LYS A 1 79 ? -25.506 -5.214 29.431 1.00 89.12 79 LYS A CA 1
ATOM 564 C C . LYS A 1 79 ? -24.088 -4.670 29.364 1.00 89.12 79 LYS A C 1
ATOM 566 O O . LYS A 1 79 ? -23.317 -5.013 28.467 1.00 89.12 79 LYS A O 1
ATOM 571 N N . THR A 1 80 ? -23.734 -3.866 30.355 1.00 91.06 80 THR A N 1
ATOM 572 C CA . THR A 1 80 ? -22.380 -3.343 30.515 1.00 91.06 80 THR A CA 1
ATOM 573 C C . THR A 1 80 ? -21.455 -4.433 31.049 1.00 91.06 80 THR A C 1
ATOM 575 O O . THR A 1 80 ? -21.772 -5.103 32.030 1.00 91.06 80 THR A O 1
ATOM 578 N N . ARG A 1 81 ? -20.308 -4.614 30.399 1.00 93.81 81 ARG A N 1
ATOM 579 C CA . ARG A 1 81 ? -19.231 -5.520 30.802 1.00 93.81 81 ARG A CA 1
ATOM 580 C C . ARG A 1 81 ? -17.919 -4.757 30.827 1.00 93.81 81 ARG A C 1
ATOM 582 O O . ARG A 1 81 ? -17.712 -3.844 30.031 1.00 93.81 81 ARG A O 1
ATOM 589 N N . GLU A 1 82 ? -17.036 -5.146 31.727 1.00 94.12 82 GLU A N 1
ATOM 590 C CA . GLU A 1 82 ? -15.726 -4.531 31.885 1.00 94.12 82 GLU A CA 1
ATOM 591 C C . GLU A 1 82 ? -14.643 -5.563 31.584 1.00 94.12 82 GLU A C 1
ATOM 593 O O . GLU A 1 82 ? -14.709 -6.702 32.048 1.00 94.12 82 GLU A O 1
ATOM 598 N N . PHE A 1 83 ? -13.681 -5.169 30.756 1.00 92.81 83 PHE A N 1
ATOM 599 C CA . PHE A 1 83 ? -12.597 -6.014 30.284 1.00 92.81 83 PHE A CA 1
ATOM 600 C C . PHE A 1 83 ? -11.267 -5.313 30.521 1.00 92.81 83 PHE A C 1
ATOM 602 O O . PHE A 1 83 ? -11.095 -4.152 30.158 1.00 92.81 83 PHE A O 1
ATOM 609 N N . THR A 1 84 ? -10.300 -6.021 31.093 1.00 93.50 84 THR A N 1
ATOM 610 C CA . THR A 1 84 ? -8.924 -5.529 31.186 1.00 93.50 84 THR A CA 1
ATOM 611 C C . THR A 1 84 ? -8.147 -6.011 29.969 1.00 93.50 84 THR A C 1
ATOM 613 O O . THR A 1 84 ? -7.933 -7.207 29.795 1.00 93.50 84 THR A O 1
ATOM 616 N N . VAL A 1 85 ? -7.730 -5.076 29.121 1.00 91.44 85 VAL A N 1
ATOM 617 C CA . VAL A 1 85 ? -6.957 -5.328 27.905 1.00 91.44 85 VAL A CA 1
ATOM 618 C C . VAL A 1 85 ? -5.504 -4.952 28.159 1.00 91.44 85 VAL A C 1
ATOM 620 O O . VAL A 1 85 ? -5.205 -3.790 28.415 1.00 91.44 85 VAL A O 1
ATOM 623 N N . THR A 1 86 ? -4.585 -5.907 28.060 1.00 89.62 86 THR A N 1
ATOM 624 C CA . THR A 1 86 ? -3.145 -5.608 28.080 1.00 89.62 86 THR A CA 1
ATOM 625 C C . THR A 1 86 ? -2.733 -5.104 26.703 1.00 89.62 86 THR A C 1
ATOM 627 O O . THR A 1 86 ? -2.733 -5.877 25.746 1.00 89.62 86 THR A O 1
ATOM 630 N N . THR A 1 87 ? -2.433 -3.814 26.567 1.00 86.38 87 THR A N 1
ATOM 631 C CA . THR A 1 87 ? -2.040 -3.226 25.284 1.00 86.38 87 THR A CA 1
ATOM 632 C C . THR A 1 87 ? -0.784 -3.893 24.752 1.00 86.38 87 THR A C 1
ATOM 634 O O . THR A 1 87 ? 0.013 -4.456 25.491 1.00 86.38 87 THR A O 1
ATOM 637 N N . ARG A 1 88 ? -0.586 -3.822 23.441 1.00 81.44 88 ARG A N 1
ATO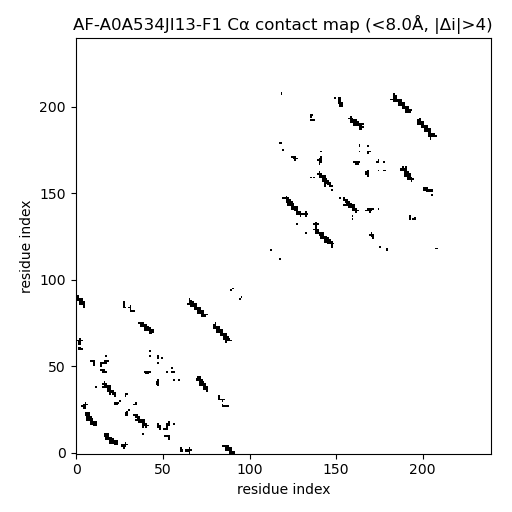M 638 C CA . ARG A 1 88 ? 0.685 -4.205 22.822 1.00 81.44 88 ARG A CA 1
ATOM 639 C C . ARG A 1 88 ? 1.267 -3.029 22.066 1.00 81.44 88 ARG A C 1
ATOM 641 O O . ARG A 1 88 ? 0.510 -2.124 21.695 1.00 81.44 88 ARG A O 1
ATOM 648 N N . PRO A 1 89 ? 2.577 -3.048 21.774 1.00 77.12 89 PRO A N 1
ATOM 649 C CA . PRO A 1 89 ? 3.151 -2.130 20.812 1.00 77.12 89 PRO A CA 1
ATOM 650 C C . PRO A 1 89 ? 2.366 -2.228 19.503 1.00 77.12 89 PRO A C 1
ATOM 652 O O . PRO A 1 89 ? 2.340 -3.263 18.834 1.00 77.12 89 PRO A O 1
ATOM 655 N N . GLY A 1 90 ? 1.683 -1.143 19.154 1.00 63.47 90 GLY A N 1
ATOM 656 C CA . GLY A 1 90 ? 1.107 -0.970 17.836 1.00 63.47 90 GLY A CA 1
ATOM 657 C C . GLY A 1 90 ? 2.194 -1.011 16.795 1.00 63.47 90 GLY A C 1
ATOM 658 O O . GLY A 1 90 ? 3.351 -0.704 17.115 1.00 63.47 90 GLY A O 1
ATOM 659 N N . PRO A 1 91 ? 1.855 -1.371 15.548 1.00 56.16 91 PRO A N 1
ATOM 660 C CA . PRO A 1 91 ? 2.841 -1.283 14.517 1.00 56.16 91 PRO A CA 1
ATOM 661 C C . PRO A 1 91 ? 3.312 0.169 14.423 1.00 56.16 91 PRO A C 1
ATOM 663 O O . PRO A 1 91 ? 2.560 1.059 14.032 1.00 56.16 91 PRO A O 1
ATOM 666 N N . GLY A 1 92 ? 4.549 0.424 14.857 1.00 53.41 92 GLY A N 1
ATOM 667 C CA . GLY A 1 92 ? 5.240 1.642 14.471 1.00 53.41 92 GLY A CA 1
ATOM 668 C C . GLY A 1 92 ? 5.403 1.638 12.950 1.00 53.41 92 GLY A C 1
ATOM 669 O O . GLY A 1 92 ? 5.213 0.585 12.331 1.00 53.41 92 GLY A O 1
ATOM 670 N N . PRO A 1 93 ? 5.826 2.756 12.345 1.00 50.16 93 PRO A N 1
ATOM 671 C CA . PRO A 1 93 ? 6.195 2.794 10.926 1.00 50.16 93 PRO A CA 1
ATOM 672 C C . PRO A 1 93 ? 7.075 1.597 10.492 1.00 50.16 93 PRO A C 1
ATOM 674 O O . PRO A 1 93 ? 6.989 1.137 9.364 1.00 50.16 93 PRO A O 1
ATOM 677 N N . MET A 1 94 ? 7.827 1.012 11.435 1.00 43.22 94 MET A N 1
ATOM 678 C CA . MET A 1 94 ? 8.741 -0.120 11.252 1.00 43.22 94 MET A CA 1
ATOM 679 C C . MET A 1 94 ? 8.184 -1.531 11.539 1.00 43.22 94 MET A C 1
ATOM 681 O O . MET A 1 94 ? 8.861 -2.518 11.274 1.00 43.22 94 MET A O 1
ATOM 685 N N . ALA A 1 95 ? 6.988 -1.706 12.106 1.00 44.53 95 ALA A N 1
ATOM 686 C CA . ALA A 1 95 ? 6.520 -3.045 12.515 1.00 44.53 95 ALA A CA 1
ATOM 687 C C . ALA A 1 95 ? 5.837 -3.844 11.393 1.00 44.53 95 ALA A C 1
ATOM 689 O O . ALA A 1 95 ? 5.569 -5.035 11.558 1.00 44.53 95 ALA A O 1
ATOM 690 N N . MET A 1 96 ? 5.598 -3.213 10.241 1.00 43.62 96 MET A N 1
ATOM 691 C CA . MET A 1 96 ? 5.201 -3.911 9.014 1.00 43.62 96 MET A CA 1
ATOM 692 C C . MET A 1 96 ? 6.320 -4.843 8.506 1.00 43.62 96 MET A C 1
ATOM 694 O O . MET A 1 96 ? 6.052 -5.769 7.750 1.00 43.62 96 MET A O 1
ATOM 698 N N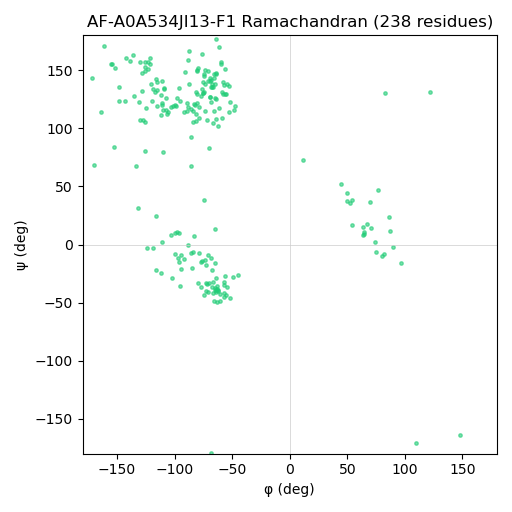 . VAL A 1 97 ? 7.552 -4.656 9.002 1.00 45.06 97 VAL A N 1
ATOM 699 C CA . VAL A 1 97 ? 8.760 -5.399 8.615 1.00 45.06 97 VAL A CA 1
ATOM 700 C C . VAL A 1 97 ? 8.931 -6.725 9.381 1.00 45.06 97 VAL A C 1
ATOM 702 O O . VAL A 1 97 ? 9.605 -7.631 8.909 1.00 45.06 97 VAL A O 1
ATOM 705 N N . ARG A 1 98 ? 8.295 -6.909 10.549 1.00 42.25 98 AR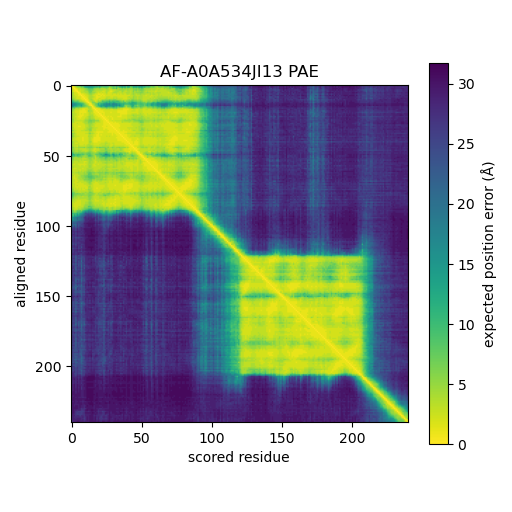G A N 1
ATOM 706 C CA . ARG A 1 98 ? 8.626 -8.014 11.479 1.00 42.25 98 ARG A CA 1
ATOM 707 C C . ARG A 1 98 ? 7.748 -9.274 11.353 1.00 42.25 98 ARG A C 1
ATOM 709 O O . ARG A 1 98 ? 7.804 -10.144 12.216 1.00 42.25 98 ARG A O 1
ATOM 716 N N . ARG A 1 99 ? 6.911 -9.373 10.310 1.00 41.38 99 ARG A N 1
ATOM 717 C CA . ARG A 1 99 ? 6.042 -10.544 10.032 1.00 41.38 99 ARG A CA 1
ATOM 718 C C . ARG A 1 99 ? 6.541 -11.459 8.906 1.00 41.38 99 ARG A C 1
ATOM 720 O O . ARG A 1 99 ? 5.825 -12.383 8.533 1.00 41.38 99 ARG A O 1
ATOM 727 N N . LEU A 1 100 ? 7.748 -11.235 8.396 1.00 41.09 100 LEU A N 1
ATOM 728 C CA . LEU A 1 100 ? 8.426 -12.174 7.505 1.00 41.09 100 LEU A CA 1
ATOM 729 C C . LEU A 1 100 ? 9.415 -12.991 8.351 1.00 41.09 100 LEU A C 1
ATOM 731 O O . LEU A 1 100 ? 10.277 -12.381 8.988 1.00 41.09 100 LEU A O 1
ATOM 735 N N . PRO A 1 101 ? 9.289 -14.327 8.433 1.00 36.12 101 PRO A N 1
ATOM 736 C CA . PRO A 1 101 ? 10.386 -15.132 8.940 1.00 36.12 101 PRO A CA 1
ATOM 737 C C . PRO A 1 101 ? 11.540 -15.044 7.926 1.00 36.12 101 PRO A C 1
ATOM 739 O O . PRO A 1 101 ? 11.307 -15.048 6.719 1.00 36.12 101 PRO A O 1
ATOM 742 N N . ASP A 1 102 ? 12.760 -14.914 8.445 1.00 36.88 102 ASP A N 1
ATOM 743 C CA . ASP A 1 102 ? 14.040 -15.025 7.729 1.00 36.88 102 ASP A CA 1
ATOM 744 C C . ASP A 1 102 ? 14.509 -13.856 6.843 1.00 36.88 102 ASP A C 1
ATOM 746 O O . ASP A 1 102 ? 15.045 -14.061 5.757 1.00 36.88 102 ASP A O 1
ATOM 750 N N . VAL A 1 103 ? 14.447 -12.618 7.350 1.00 39.75 103 VAL A N 1
ATOM 751 C CA . VAL A 1 103 ? 15.353 -11.556 6.868 1.00 39.75 103 VAL A CA 1
ATOM 752 C C . VAL A 1 103 ? 16.013 -10.858 8.057 1.00 39.75 103 VAL A C 1
ATOM 754 O O . VAL A 1 103 ? 15.378 -10.116 8.806 1.00 39.75 103 VAL A O 1
ATOM 757 N N . THR A 1 104 ? 17.303 -11.120 8.262 1.00 33.34 104 THR A N 1
ATOM 758 C CA . THR A 1 104 ? 18.165 -10.410 9.213 1.00 33.34 104 THR A CA 1
ATOM 759 C C . THR A 1 104 ? 18.356 -8.969 8.744 1.00 33.34 104 THR A C 1
ATOM 761 O O . THR A 1 104 ? 19.116 -8.705 7.818 1.00 33.34 104 THR A O 1
ATOM 764 N N . PHE A 1 105 ? 17.676 -8.020 9.386 1.00 39.91 105 PHE A N 1
ATOM 765 C CA . PHE A 1 105 ? 17.930 -6.597 9.180 1.00 39.91 105 PHE A CA 1
ATOM 766 C C . PHE A 1 105 ? 19.093 -6.135 10.071 1.00 39.91 105 PHE A C 1
ATOM 768 O O . PHE A 1 105 ? 18.994 -6.163 11.298 1.00 39.91 105 PHE A O 1
ATOM 775 N N . GLY A 1 106 ? 20.199 -5.726 9.442 1.00 37.38 106 GLY A N 1
ATOM 776 C CA . GLY A 1 106 ? 21.270 -4.944 10.072 1.00 37.38 106 GLY A CA 1
ATOM 777 C C . GLY A 1 106 ? 20.821 -3.511 10.420 1.00 37.38 106 GLY A C 1
ATOM 778 O O . GLY A 1 106 ? 19.658 -3.169 10.194 1.00 37.38 106 GLY A O 1
ATOM 779 N N . PRO A 1 107 ? 21.704 -2.668 10.998 1.00 35.56 107 PRO A N 1
ATOM 780 C CA . PRO A 1 107 ? 21.335 -1.355 11.527 1.00 35.56 107 PRO A CA 1
ATOM 781 C C . PRO A 1 107 ? 20.789 -0.471 10.400 1.00 35.56 107 PRO A C 1
ATOM 783 O O . PRO A 1 107 ? 21.477 -0.197 9.423 1.00 35.56 107 PRO A O 1
ATOM 786 N N . PHE A 1 108 ? 19.524 -0.084 10.530 1.00 41.12 108 PHE A N 1
ATOM 787 C CA . PHE A 1 108 ? 18.759 0.607 9.498 1.00 41.12 108 PHE A CA 1
ATOM 788 C C . PHE A 1 108 ? 19.279 2.036 9.265 1.00 41.12 108 PHE A C 1
ATOM 790 O O . PHE A 1 108 ? 19.233 2.836 10.204 1.00 41.12 108 PHE A O 1
ATOM 797 N N . PRO A 1 109 ? 19.690 2.402 8.037 1.00 36.34 109 PRO A N 1
ATOM 798 C CA . PRO A 1 109 ? 19.693 3.794 7.609 1.00 36.34 109 PRO A CA 1
ATOM 799 C C . PRO A 1 109 ? 18.235 4.286 7.495 1.00 36.34 109 PRO A C 1
ATOM 801 O O . PRO A 1 109 ? 17.356 3.546 7.052 1.00 36.34 109 PRO A O 1
ATOM 804 N N . ASP A 1 110 ? 17.980 5.494 8.003 1.00 42.31 110 ASP A N 1
ATOM 805 C CA . ASP A 1 110 ? 16.896 6.434 7.660 1.00 42.31 110 ASP A CA 1
ATOM 806 C C . ASP A 1 110 ? 15.722 5.932 6.777 1.00 42.31 110 ASP A C 1
ATOM 808 O O . ASP A 1 110 ? 15.494 6.338 5.638 1.00 42.31 110 ASP A O 1
ATOM 812 N N . MET A 1 111 ? 14.868 5.108 7.390 1.00 38.12 111 MET A N 1
ATOM 813 C CA . MET A 1 111 ? 13.593 4.579 6.876 1.00 38.12 111 MET A CA 1
ATOM 814 C C . MET A 1 111 ? 12.439 5.612 6.849 1.00 38.12 111 MET A C 1
ATOM 816 O O . MET A 1 111 ? 11.295 5.272 7.148 1.00 38.12 111 MET A O 1
ATOM 820 N N . GLU A 1 112 ? 12.698 6.879 6.515 1.00 35.03 112 GLU A N 1
ATOM 821 C CA . GLU A 1 112 ? 11.631 7.882 6.303 1.00 35.03 112 GLU A CA 1
ATOM 822 C C . GLU A 1 112 ? 11.378 8.143 4.803 1.00 35.03 112 GLU A C 1
ATOM 824 O O . GLU A 1 112 ? 10.235 8.345 4.396 1.00 35.03 112 GLU A O 1
ATOM 829 N N . GLY A 1 113 ? 12.396 7.987 3.944 1.00 36.72 113 GLY A N 1
ATOM 830 C CA . GLY A 1 113 ? 12.250 8.077 2.480 1.00 36.72 113 GLY A CA 1
ATOM 831 C C . GLY A 1 113 ? 11.679 6.814 1.818 1.00 36.72 113 GLY A C 1
ATOM 832 O O . GLY A 1 113 ? 10.900 6.897 0.870 1.00 36.72 113 GLY A O 1
ATOM 833 N N . TRP A 1 114 ? 11.988 5.637 2.367 1.00 36.72 114 TRP A N 1
ATOM 834 C CA . TRP A 1 114 ? 11.676 4.329 1.769 1.00 36.72 114 TRP A CA 1
ATOM 835 C C . TRP A 1 114 ? 10.180 3.977 1.708 1.00 36.72 114 TRP A C 1
ATOM 837 O O . TRP A 1 114 ? 9.776 3.145 0.899 1.00 36.72 114 TRP A O 1
ATOM 847 N N . MET A 1 115 ? 9.346 4.597 2.548 1.00 36.25 115 MET A N 1
ATOM 848 C CA . MET A 1 115 ? 7.912 4.282 2.648 1.00 36.25 115 MET A CA 1
ATOM 849 C C . MET A 1 115 ? 7.014 5.208 1.814 1.00 36.25 115 MET A C 1
ATOM 851 O O . MET A 1 115 ? 5.853 4.872 1.591 1.00 36.25 115 MET A O 1
ATOM 855 N N . ILE A 1 116 ? 7.527 6.354 1.350 1.00 40.97 116 ILE A N 1
ATOM 856 C CA . ILE A 1 116 ? 6.760 7.323 0.542 1.00 40.97 116 ILE A CA 1
ATOM 857 C C . ILE A 1 116 ? 7.291 7.381 -0.902 1.00 40.97 116 ILE A C 1
ATOM 859 O O . ILE A 1 116 ? 6.539 7.672 -1.828 1.00 40.97 116 ILE A O 1
ATOM 863 N N . HIS A 1 117 ? 8.557 7.024 -1.122 1.00 40.03 117 HIS A N 1
ATOM 864 C CA . HIS A 1 117 ? 9.284 7.349 -2.340 1.00 40.03 117 HIS A CA 1
ATOM 865 C C . HIS A 1 117 ? 10.374 6.292 -2.602 1.00 40.03 117 HIS A C 1
ATOM 867 O O . HIS A 1 117 ? 11.524 6.446 -2.204 1.00 40.03 117 HIS A O 1
ATOM 873 N N . GLY A 1 118 ? 9.996 5.177 -3.240 1.00 40.00 118 GLY A N 1
ATOM 874 C CA . GLY A 1 118 ? 10.957 4.180 -3.737 1.00 40.00 118 GLY A CA 1
ATOM 875 C C . GLY A 1 118 ? 11.879 4.751 -4.834 1.00 40.00 118 GLY A C 1
ATOM 876 O O . GLY A 1 118 ? 11.658 5.878 -5.266 1.00 40.00 118 GLY A O 1
ATOM 877 N N . PRO A 1 119 ? 12.860 3.983 -5.350 1.00 45.44 119 PRO A N 1
ATOM 878 C CA . PRO A 1 119 ? 13.949 4.429 -6.253 1.00 45.44 119 PRO A CA 1
ATOM 879 C C . PRO A 1 119 ? 13.512 4.938 -7.648 1.00 45.44 119 PRO A C 1
ATOM 881 O O . PRO A 1 119 ? 14.321 5.062 -8.557 1.00 45.44 119 PRO A O 1
ATOM 884 N N . LEU A 1 120 ? 12.218 5.197 -7.830 1.00 53.12 120 LEU A N 1
ATOM 885 C CA . LEU A 1 120 ? 11.535 5.597 -9.058 1.00 53.12 120 LEU A CA 1
ATOM 886 C C . LEU A 1 120 ? 10.615 6.801 -8.785 1.00 53.12 120 LEU A C 1
ATOM 888 O O . LEU A 1 120 ? 9.540 6.906 -9.365 1.00 53.12 120 LEU A O 1
ATOM 892 N N . THR A 1 121 ? 10.995 7.668 -7.844 1.00 52.91 121 THR A N 1
ATOM 893 C CA . THR A 1 121 ? 10.212 8.809 -7.327 1.00 52.91 121 THR A CA 1
ATOM 894 C C . THR A 1 121 ? 9.596 9.724 -8.372 1.00 52.91 121 THR A C 1
ATOM 896 O O . THR A 1 121 ? 8.587 10.375 -8.116 1.00 52.91 121 THR A O 1
ATOM 899 N N . ASP A 1 122 ? 10.233 9.788 -9.526 1.00 63.25 122 ASP A N 1
ATOM 900 C CA . ASP A 1 122 ? 9.957 10.676 -10.640 1.00 63.25 122 ASP A CA 1
ATOM 901 C C . ASP A 1 122 ? 9.389 9.925 -1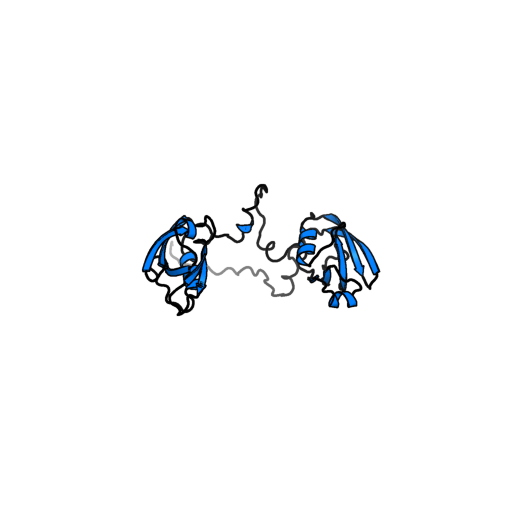1.853 1.00 63.25 122 ASP A C 1
ATOM 903 O O . ASP A 1 122 ? 9.082 10.549 -12.868 1.00 63.25 122 ASP A O 1
ATOM 907 N N . MET A 1 123 ? 9.182 8.608 -11.725 1.00 76.50 123 MET A N 1
ATOM 908 C CA . MET A 1 123 ? 8.513 7.788 -12.725 1.00 76.50 123 MET A CA 1
ATOM 909 C C . MET A 1 123 ? 7.027 7.634 -12.399 1.00 76.50 123 MET A C 1
ATOM 911 O O . MET A 1 123 ? 6.650 7.116 -11.347 1.00 76.50 123 MET A O 1
ATOM 915 N N . GLU A 1 124 ? 6.169 8.012 -13.340 1.00 80.38 124 GLU A N 1
ATOM 916 C CA . GLU A 1 124 ? 4.723 7.840 -13.215 1.00 80.38 124 GLU A CA 1
ATOM 917 C C . GLU A 1 124 ? 4.246 6.733 -14.148 1.00 80.38 124 GLU A C 1
ATOM 919 O O . GLU A 1 124 ? 4.490 6.763 -15.356 1.00 80.38 124 GLU A O 1
ATOM 924 N N . LEU A 1 125 ? 3.545 5.750 -13.581 1.00 83.06 125 LEU A N 1
ATOM 925 C CA . LEU A 1 125 ? 3.050 4.586 -14.307 1.00 83.06 125 LEU A CA 1
ATOM 926 C C . LEU A 1 125 ? 1.525 4.510 -14.252 1.00 83.06 125 LEU A C 1
ATOM 928 O O . LEU A 1 125 ? 0.926 4.568 -13.178 1.00 83.06 125 LEU A O 1
ATOM 932 N N . ALA A 1 126 ? 0.905 4.268 -15.403 1.00 85.12 126 ALA A N 1
ATOM 933 C CA . ALA A 1 126 ? -0.515 3.976 -15.530 1.00 85.12 126 ALA A CA 1
ATOM 934 C C . ALA A 1 126 ? -0.731 2.554 -16.051 1.00 85.12 126 ALA A C 1
ATOM 936 O O . ALA A 1 126 ? -0.042 2.074 -16.946 1.00 85.12 126 ALA A O 1
ATOM 937 N N . THR A 1 127 ? -1.720 1.856 -15.499 1.00 86.31 127 THR A N 1
ATOM 938 C CA . THR A 1 127 ? -2.090 0.526 -16.005 1.00 86.31 127 THR A CA 1
ATOM 939 C C . THR A 1 127 ? -2.963 0.690 -17.240 1.00 86.31 127 THR A C 1
ATOM 941 O O . THR A 1 127 ? -3.946 1.433 -17.192 1.00 86.31 127 THR A O 1
ATOM 944 N N . LEU A 1 128 ? -2.633 0.000 -18.334 1.00 82.00 128 LEU A N 1
ATOM 945 C CA . LEU A 1 128 ? -3.455 0.048 -19.538 1.00 82.00 128 LEU A CA 1
ATOM 946 C C . LEU A 1 128 ? -4.792 -0.661 -19.312 1.00 82.00 128 LEU A C 1
ATOM 948 O O . LEU A 1 128 ? -4.851 -1.822 -18.910 1.00 82.00 128 LEU A O 1
ATOM 952 N N . THR A 1 129 ? -5.878 0.048 -19.609 1.00 81.81 129 THR A N 1
ATOM 953 C CA . THR A 1 129 ? -7.192 -0.562 -19.826 1.00 81.81 129 THR A CA 1
ATOM 954 C C . THR A 1 129 ? -7.327 -0.948 -21.302 1.00 81.81 129 THR A C 1
ATOM 956 O O . THR A 1 129 ? -6.655 -0.340 -22.136 1.00 81.81 129 THR A O 1
ATOM 959 N N . PRO A 1 130 ? -8.224 -1.878 -21.678 1.00 80.56 130 PRO A N 1
ATOM 960 C CA . PRO A 1 130 ? -8.410 -2.252 -23.083 1.00 80.56 130 PRO A CA 1
ATOM 961 C C . PRO A 1 130 ? -8.700 -1.059 -24.011 1.00 80.56 130 PRO A C 1
ATOM 963 O O . PRO A 1 130 ? -8.203 -1.013 -25.132 1.00 80.56 130 PRO A O 1
ATOM 966 N N . HIS A 1 131 ? -9.462 -0.067 -23.533 1.00 80.19 131 HIS A N 1
ATOM 967 C CA . HIS A 1 131 ? -9.763 1.148 -24.295 1.00 80.19 131 HIS A CA 1
ATOM 968 C C . HIS A 1 131 ? -8.561 2.093 -24.410 1.00 80.19 131 HIS A C 1
ATOM 970 O O . HIS A 1 131 ? -8.326 2.665 -25.465 1.00 80.19 131 HIS A O 1
ATOM 976 N N . LEU A 1 132 ? -7.776 2.262 -23.343 1.00 82.69 132 LEU A N 1
ATOM 977 C CA . LEU A 1 132 ? -6.560 3.074 -23.417 1.00 82.69 132 LEU A CA 1
ATOM 978 C C . LEU A 1 132 ? -5.517 2.400 -24.318 1.00 82.69 132 LEU A C 1
ATOM 980 O O . LEU A 1 132 ? -4.841 3.053 -25.107 1.00 82.69 132 LEU A O 1
ATOM 984 N N . GLY A 1 133 ? -5.457 1.075 -24.250 1.00 80.56 133 GLY A N 1
ATOM 985 C CA . GLY A 1 133 ? -4.557 0.242 -25.020 1.00 80.56 133 GLY A CA 1
ATOM 986 C C . GLY A 1 133 ? -4.659 0.407 -26.535 1.00 80.56 133 GLY A C 1
ATOM 987 O O . GLY A 1 133 ? -3.641 0.355 -27.228 1.00 80.56 133 GLY A O 1
ATOM 988 N N . SER A 1 134 ? -5.853 0.702 -27.064 1.00 85.44 134 SER A N 1
ATOM 989 C CA . SER A 1 134 ? -6.032 0.931 -28.503 1.00 85.44 134 SER A CA 1
ATOM 990 C C . SER A 1 134 ? -5.284 2.160 -29.024 1.00 85.44 134 SER A C 1
ATOM 992 O O . SER A 1 134 ? -4.881 2.165 -30.182 1.00 85.44 134 SER A O 1
ATOM 994 N N . TYR A 1 135 ? -5.059 3.183 -28.191 1.00 86.00 135 TYR A N 1
ATOM 995 C CA . TYR A 1 135 ? -4.284 4.367 -28.587 1.00 86.00 135 TYR A CA 1
ATOM 996 C C . TYR A 1 135 ? -2.789 4.065 -28.705 1.00 86.00 135 TYR A C 1
ATOM 998 O O . TYR A 1 135 ? -2.100 4.624 -29.558 1.00 86.00 135 TYR A O 1
ATOM 1006 N N . PHE A 1 136 ? -2.290 3.161 -27.864 1.00 86.50 136 PHE A N 1
ATOM 1007 C CA . PHE A 1 136 ? -0.868 2.835 -27.779 1.00 86.50 136 PHE A CA 1
ATOM 1008 C C . PHE A 1 136 ? -0.483 1.589 -28.581 1.00 86.50 136 PHE A C 1
ATOM 1010 O O . PHE A 1 136 ? 0.702 1.366 -28.799 1.00 86.50 136 PHE A O 1
ATOM 1017 N N . GLY A 1 137 ? -1.458 0.808 -29.058 1.00 85.62 137 GLY A N 1
ATOM 1018 C CA . GLY A 1 137 ? -1.223 -0.403 -29.846 1.00 85.62 137 GLY A CA 1
ATOM 1019 C C . GLY A 1 137 ? -0.991 -1.659 -29.000 1.00 85.62 137 GLY A C 1
ATOM 1020 O O . GLY A 1 137 ? -0.368 -2.604 -29.478 1.00 85.62 137 GLY A O 1
ATOM 1021 N N . SER A 1 138 ? -1.469 -1.687 -27.751 1.00 85.75 138 SER A N 1
ATOM 1022 C CA . SER A 1 138 ? -1.408 -2.880 -26.897 1.00 85.75 138 SER A CA 1
ATOM 1023 C C . SER A 1 138 ? -2.582 -2.960 -25.933 1.00 85.75 138 SER A C 1
ATOM 1025 O O . SER A 1 138 ? -2.906 -1.985 -25.276 1.00 85.75 138 SER A O 1
ATOM 1027 N N . ASP A 1 139 ? -3.189 -4.133 -25.790 1.00 83.75 139 ASP A N 1
ATOM 1028 C CA . ASP A 1 139 ? -4.259 -4.414 -24.828 1.00 83.75 139 ASP A CA 1
ATOM 1029 C C . ASP A 1 139 ? -3.748 -4.645 -23.394 1.00 83.75 139 ASP A C 1
ATOM 1031 O O . ASP A 1 139 ? -4.551 -4.781 -22.466 1.00 83.75 139 ASP A O 1
ATOM 1035 N N . LYS A 1 140 ? -2.423 -4.720 -23.203 1.00 84.12 140 LYS A N 1
ATOM 1036 C CA . LYS A 1 140 ? -1.772 -5.095 -21.941 1.00 84.12 140 LYS A CA 1
ATOM 1037 C C . LYS A 1 140 ? -0.501 -4.284 -21.707 1.00 84.12 140 LYS A C 1
ATOM 1039 O O . LYS A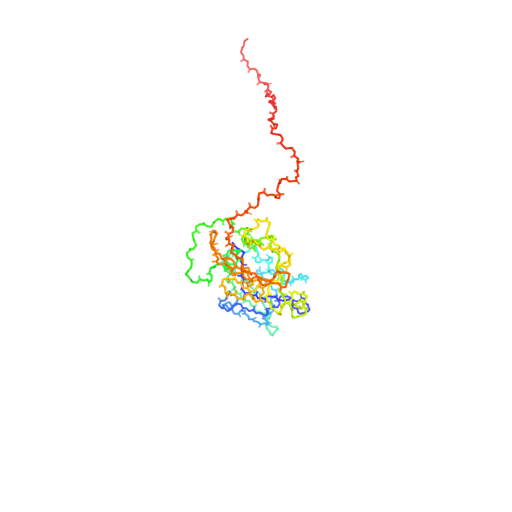 1 140 ? 0.106 -3.756 -22.628 1.00 84.12 140 LYS A O 1
ATOM 1044 N N . GLY A 1 141 ? -0.069 -4.246 -20.452 1.00 88.25 141 GLY A N 1
ATOM 1045 C CA . GLY A 1 141 ? 1.169 -3.591 -20.045 1.00 88.25 141 GLY A CA 1
ATOM 1046 C C . GLY A 1 141 ? 0.934 -2.326 -19.234 1.00 88.25 141 GLY A C 1
ATOM 1047 O O . GLY A 1 141 ? -0.176 -2.029 -18.777 1.00 88.25 141 GLY A O 1
ATOM 1048 N N . VAL A 1 142 ? 2.024 -1.604 -19.007 1.00 93.06 142 VAL A N 1
ATOM 1049 C CA . VAL A 1 142 ? 2.058 -0.447 -18.116 1.00 93.06 142 VAL A CA 1
ATOM 1050 C C . VAL A 1 142 ? 2.597 0.754 -18.878 1.00 93.06 142 VAL A C 1
ATOM 1052 O O . VAL A 1 142 ? 3.735 0.737 -19.331 1.00 93.06 142 VAL A O 1
ATOM 1055 N N . LEU A 1 143 ? 1.770 1.783 -19.024 1.00 91.12 143 LEU A N 1
ATOM 1056 C CA . LEU A 1 143 ? 2.114 3.038 -19.678 1.00 91.12 143 LEU A CA 1
ATOM 1057 C C . LEU A 1 143 ? 3.010 3.880 -18.766 1.00 91.12 143 LEU A C 1
ATOM 1059 O O . LEU A 1 143 ? 2.674 4.118 -17.606 1.00 91.12 143 LEU A O 1
ATOM 1063 N N . VAL A 1 144 ? 4.112 4.366 -19.317 1.00 91.69 144 VAL A N 1
ATOM 1064 C CA . VAL A 1 144 ? 4.992 5.362 -18.718 1.00 91.69 144 VAL A CA 1
ATOM 1065 C C . VAL A 1 144 ? 4.404 6.732 -19.029 1.00 91.69 144 VAL A C 1
ATOM 1067 O O . VAL A 1 144 ? 4.450 7.199 -20.163 1.00 91.69 144 VAL A O 1
ATOM 1070 N N . LEU A 1 145 ? 3.798 7.365 -18.027 1.00 86.69 145 LEU A N 1
ATOM 1071 C CA . LEU A 1 145 ? 3.323 8.746 -18.139 1.00 86.69 145 LEU A CA 1
ATOM 1072 C C . LEU A 1 145 ? 4.483 9.729 -18.033 1.00 86.69 145 LEU A C 1
ATOM 1074 O O . LEU A 1 145 ? 4.486 10.754 -18.709 1.00 86.69 145 LEU A O 1
ATOM 1078 N N . ARG A 1 146 ? 5.452 9.388 -17.183 1.00 84.75 146 ARG A N 1
ATOM 1079 C CA . ARG A 1 146 ? 6.664 10.160 -16.965 1.00 84.75 146 ARG A CA 1
ATOM 1080 C C . ARG A 1 146 ? 7.829 9.215 -16.741 1.00 84.75 146 ARG A C 1
ATOM 1082 O O . ARG A 1 146 ? 7.761 8.374 -15.843 1.00 84.75 146 ARG A O 1
ATOM 1089 N N . ALA A 1 147 ? 8.868 9.342 -17.549 1.00 86.50 147 ALA A N 1
ATOM 1090 C CA . ALA A 1 147 ? 10.104 8.598 -17.403 1.00 86.50 147 ALA A CA 1
ATOM 1091 C C . ALA A 1 147 ? 11.007 9.225 -16.318 1.00 86.50 147 ALA A C 1
ATOM 1093 O O . ALA A 1 147 ? 10.945 10.438 -16.084 1.00 86.50 147 ALA A O 1
ATOM 1094 N N . PRO A 1 148 ? 11.865 8.420 -15.661 1.00 79.19 148 PRO A N 1
ATOM 1095 C CA . PRO A 1 148 ? 12.851 8.928 -14.710 1.00 79.19 148 PRO A CA 1
ATOM 1096 C C . PRO A 1 148 ? 13.790 9.945 -15.370 1.00 79.19 148 PRO A C 1
ATOM 1098 O O . PRO A 1 148 ? 14.247 9.743 -16.498 1.00 79.19 148 PRO A O 1
ATOM 1101 N N . ALA A 1 149 ? 14.124 11.023 -14.658 1.00 71.44 149 ALA A N 1
ATOM 1102 C CA . ALA A 1 149 ? 14.937 12.107 -15.222 1.00 71.44 149 ALA A CA 1
ATOM 1103 C C . ALA A 1 149 ? 16.419 11.731 -15.406 1.00 71.44 149 ALA A C 1
ATOM 1105 O O . ALA A 1 149 ? 17.146 12.410 -16.131 1.00 71.44 149 ALA A O 1
ATOM 1106 N N . ASP A 1 150 ? 16.873 10.672 -14.736 1.00 73.19 150 ASP A N 1
ATOM 1107 C CA . ASP A 1 150 ? 18.246 10.172 -14.815 1.00 73.19 150 ASP A CA 1
ATOM 1108 C C . ASP A 1 150 ? 18.543 9.399 -16.112 1.00 73.19 150 ASP A C 1
ATOM 1110 O O . ASP A 1 150 ? 19.707 9.169 -16.440 1.00 73.19 150 ASP A O 1
ATOM 1114 N N . GLY A 1 151 ? 17.504 9.015 -16.865 1.00 76.25 151 GLY A N 1
ATOM 1115 C CA . GLY A 1 151 ? 17.619 8.245 -18.100 1.00 76.25 151 GLY A CA 1
ATOM 1116 C C . GLY A 1 151 ? 18.185 6.832 -17.916 1.00 76.25 151 GLY A C 1
ATOM 1117 O O . GLY A 1 151 ? 18.442 6.158 -18.916 1.00 76.25 151 GLY A O 1
ATOM 1118 N N . ALA A 1 152 ? 18.357 6.351 -16.680 1.00 77.88 152 ALA A N 1
ATOM 1119 C CA . ALA A 1 152 ? 19.020 5.078 -16.389 1.00 77.88 152 ALA A CA 1
ATOM 1120 C C . ALA A 1 152 ? 18.258 3.883 -16.982 1.00 77.88 152 ALA A C 1
ATOM 1122 O O . ALA A 1 152 ? 18.850 2.939 -17.509 1.00 77.88 152 ALA A O 1
ATOM 1123 N N . LEU A 1 153 ? 16.925 3.981 -16.984 1.00 84.06 153 LEU A N 1
ATOM 1124 C CA . LEU A 1 153 ? 16.033 2.983 -17.571 1.00 84.06 153 LEU A CA 1
ATOM 1125 C C . LEU A 1 153 ? 15.823 3.140 -19.083 1.00 84.06 153 LEU A C 1
ATOM 1127 O O . LEU A 1 153 ? 15.187 2.286 -19.694 1.00 84.06 153 LEU A O 1
ATOM 1131 N N . ARG A 1 154 ? 16.343 4.214 -19.700 1.00 87.94 154 ARG A N 1
ATOM 1132 C CA . ARG A 1 154 ? 16.191 4.540 -21.138 1.00 87.94 154 ARG A CA 1
ATOM 1133 C C . ARG A 1 154 ? 14.734 4.600 -21.632 1.00 87.94 154 ARG A C 1
ATOM 1135 O O . ARG A 1 154 ? 14.476 4.547 -22.839 1.00 87.94 154 ARG A O 1
ATOM 1142 N N . LEU A 1 155 ? 13.797 4.702 -20.694 1.00 90.88 155 LEU A N 1
ATOM 1143 C CA . LEU A 1 155 ? 12.374 4.875 -20.938 1.00 90.88 155 LEU A CA 1
ATOM 1144 C C . LEU A 1 155 ? 12.091 6.303 -21.402 1.00 90.88 155 LEU A C 1
ATOM 1146 O O . LEU A 1 155 ? 12.790 7.240 -21.018 1.00 90.88 155 LEU A O 1
ATOM 1150 N N . GLU A 1 156 ? 11.049 6.449 -22.207 1.00 92.75 156 GLU A N 1
ATOM 1151 C CA . GLU A 1 156 ? 10.501 7.727 -22.649 1.00 92.75 156 GLU A CA 1
ATOM 1152 C C . GLU A 1 156 ? 9.030 7.841 -22.235 1.00 92.75 156 GLU A C 1
ATOM 1154 O O . GLU A 1 156 ? 8.328 6.842 -22.049 1.00 92.75 156 GLU A O 1
ATOM 1159 N N . ASP A 1 157 ? 8.555 9.078 -22.108 1.00 91.50 157 ASP A N 1
ATOM 1160 C CA . ASP A 1 157 ? 7.141 9.364 -21.888 1.00 91.50 157 ASP A CA 1
ATOM 1161 C C . ASP A 1 157 ? 6.316 8.797 -23.054 1.00 91.50 157 ASP A C 1
ATOM 1163 O O . ASP A 1 157 ? 6.617 9.017 -24.230 1.00 91.50 157 ASP A O 1
ATOM 1167 N N . GLY A 1 158 ? 5.253 8.064 -22.731 1.00 89.69 158 GLY A N 1
ATOM 1168 C CA . GLY A 1 158 ? 4.413 7.385 -23.713 1.00 89.69 158 GLY A CA 1
ATOM 1169 C C . GLY A 1 158 ? 4.848 5.958 -24.057 1.00 89.69 158 GLY A C 1
ATOM 1170 O O . GLY A 1 158 ? 4.139 5.294 -24.818 1.00 89.69 158 GLY A O 1
ATOM 1171 N N . ASP A 1 159 ? 5.950 5.454 -23.494 1.00 94.50 159 ASP A N 1
ATOM 1172 C CA . ASP A 1 159 ? 6.313 4.040 -23.616 1.00 94.50 159 ASP A CA 1
ATOM 1173 C C . ASP A 1 159 ? 5.306 3.137 -22.903 1.00 94.50 159 ASP A C 1
ATOM 1175 O O . ASP A 1 159 ? 4.845 3.436 -21.804 1.00 94.50 159 ASP A O 1
ATOM 1179 N N . VAL A 1 160 ? 5.022 1.965 -23.470 1.00 95.06 160 VAL A N 1
ATOM 1180 C CA . VAL A 1 160 ? 4.295 0.904 -22.758 1.00 95.06 160 VAL A CA 1
ATOM 1181 C C . VAL A 1 160 ? 5.253 -0.220 -22.406 1.00 95.06 160 VAL A C 1
ATOM 1183 O O . VAL A 1 160 ? 5.751 -0.914 -23.286 1.00 95.06 160 VAL A O 1
ATOM 1186 N N . ILE A 1 161 ? 5.471 -0.455 -21.118 1.00 94.56 161 ILE A N 1
ATOM 1187 C CA . ILE A 1 161 ? 6.258 -1.580 -20.618 1.00 94.56 161 ILE A CA 1
ATOM 1188 C C . ILE A 1 161 ? 5.437 -2.862 -20.779 1.00 94.56 161 ILE A C 1
ATOM 1190 O O . ILE A 1 161 ? 4.401 -3.045 -20.133 1.00 94.56 161 ILE A O 1
ATOM 1194 N N . LEU A 1 162 ? 5.925 -3.759 -21.634 1.00 94.00 162 LEU A N 1
ATOM 1195 C CA . LEU A 1 162 ? 5.337 -5.070 -21.903 1.00 94.00 162 LEU A CA 1
ATOM 1196 C C . LEU A 1 162 ? 5.998 -6.166 -21.060 1.00 94.00 162 LEU A C 1
ATOM 1198 O O . LEU A 1 162 ? 5.315 -7.099 -20.637 1.00 94.00 162 LEU A O 1
ATOM 1202 N N . ALA A 1 163 ? 7.308 -6.065 -20.808 1.00 92.62 163 ALA A N 1
ATOM 1203 C CA . ALA A 1 163 ? 8.031 -6.992 -19.941 1.00 92.62 163 ALA A CA 1
ATOM 1204 C C . ALA A 1 163 ? 9.287 -6.376 -19.304 1.00 92.62 163 ALA A C 1
ATOM 1206 O O . ALA A 1 163 ? 9.893 -5.466 -19.864 1.00 92.62 163 ALA A O 1
ATOM 1207 N N . ILE A 1 164 ? 9.685 -6.932 -18.158 1.00 90.12 164 ILE A N 1
ATOM 1208 C CA . ILE A 1 164 ? 10.916 -6.628 -17.419 1.00 90.12 164 ILE A CA 1
ATOM 1209 C C . ILE A 1 164 ? 11.633 -7.964 -17.173 1.00 90.12 164 ILE A C 1
ATOM 1211 O O . ILE A 1 164 ? 11.135 -8.793 -16.409 1.00 90.12 164 ILE A O 1
ATOM 1215 N N . ASP A 1 165 ? 12.731 -8.222 -17.884 1.00 88.81 165 ASP A N 1
ATOM 1216 C CA . ASP A 1 165 ? 13.408 -9.530 -17.982 1.00 88.81 165 ASP A CA 1
ATOM 1217 C C . ASP A 1 165 ? 12.430 -10.695 -18.198 1.00 88.81 165 ASP A C 1
ATOM 1219 O O . ASP A 1 165 ? 12.371 -11.666 -17.444 1.00 88.81 165 ASP A O 1
ATOM 1223 N N . GLY A 1 166 ? 11.568 -10.555 -19.208 1.00 87.38 166 GLY A N 1
ATOM 1224 C CA . GLY A 1 166 ? 10.559 -11.561 -19.552 1.00 87.38 166 GLY A CA 1
ATOM 1225 C C . GLY A 1 166 ? 9.353 -11.625 -18.604 1.00 87.38 166 GLY A C 1
ATOM 1226 O O . GLY A 1 166 ? 8.380 -12.314 -18.910 1.00 87.38 166 GLY A O 1
ATOM 1227 N N . ARG A 1 167 ? 9.349 -10.880 -17.489 1.00 87.81 167 ARG A N 1
ATOM 1228 C CA . ARG A 1 167 ? 8.199 -10.784 -16.578 1.00 87.81 167 ARG A CA 1
ATOM 1229 C C . ARG A 1 167 ? 7.233 -9.707 -17.060 1.00 87.81 167 ARG A C 1
ATOM 1231 O O . ARG A 1 167 ? 7.588 -8.533 -17.081 1.00 87.81 167 ARG A O 1
ATOM 1238 N N . ALA A 1 168 ? 6.009 -10.091 -17.416 1.00 90.94 168 ALA A N 1
ATOM 1239 C CA . ALA A 1 168 ? 4.974 -9.152 -17.848 1.00 90.94 168 ALA A CA 1
ATOM 1240 C C . ALA A 1 168 ? 4.281 -8.495 -16.635 1.00 90.94 168 ALA A C 1
ATOM 1242 O O . ALA A 1 168 ? 3.581 -9.189 -15.885 1.00 90.94 168 ALA A O 1
ATOM 1243 N N . PRO A 1 169 ? 4.449 -7.179 -16.405 1.00 87.44 169 PRO A N 1
ATOM 1244 C CA . PRO A 1 169 ? 3.760 -6.499 -15.320 1.00 87.44 169 PRO A CA 1
ATOM 1245 C C . PRO A 1 169 ? 2.257 -6.402 -15.608 1.00 87.44 169 PRO A C 1
ATOM 1247 O O . PRO A 1 169 ? 1.824 -6.150 -16.729 1.00 87.44 169 PRO A O 1
ATOM 1250 N N . THR A 1 170 ? 1.446 -6.582 -14.567 1.00 83.88 170 THR A N 1
ATOM 1251 C CA . THR A 1 170 ? -0.027 -6.538 -14.662 1.00 83.88 170 THR A CA 1
ATOM 1252 C C . THR A 1 170 ? -0.604 -5.165 -14.335 1.00 83.88 170 THR A C 1
ATOM 1254 O O . THR A 1 170 ? -1.736 -4.873 -14.703 1.00 83.88 170 THR A O 1
ATOM 1257 N N . ASN A 1 171 ? 0.150 -4.339 -13.609 1.00 82.94 171 ASN A N 1
ATOM 1258 C CA . ASN A 1 171 ? -0.203 -2.975 -13.238 1.00 82.94 171 ASN A CA 1
ATOM 1259 C C . ASN A 1 171 ? 1.055 -2.194 -12.826 1.00 82.94 171 ASN A C 1
ATOM 1261 O O . ASN A 1 171 ? 2.128 -2.780 -12.651 1.00 82.94 171 ASN A O 1
ATOM 1265 N N . GLY A 1 172 ? 0.910 -0.879 -12.640 1.00 80.69 172 GLY A N 1
ATOM 1266 C CA . GLY A 1 172 ? 2.005 0.013 -12.235 1.00 80.69 172 GLY A CA 1
ATOM 1267 C C . GLY A 1 172 ? 2.710 -0.421 -10.946 1.00 80.69 172 GLY A C 1
ATOM 1268 O O . GLY A 1 172 ? 3.935 -0.474 -10.905 1.00 80.69 172 GLY A O 1
ATOM 1269 N N . SER A 1 173 ? 1.958 -0.832 -9.920 1.00 74.88 173 SER A N 1
ATOM 1270 C CA . SER A 1 173 ? 2.531 -1.313 -8.653 1.00 74.88 173 SER A CA 1
ATOM 1271 C C . SER A 1 173 ? 3.294 -2.635 -8.800 1.00 74.88 173 SER A C 1
ATOM 1273 O O . SER A 1 173 ? 4.264 -2.889 -8.091 1.00 74.88 173 SER A O 1
ATOM 1275 N N . HIS A 1 174 ? 2.868 -3.503 -9.717 1.00 80.94 174 HIS A N 1
ATOM 1276 C CA . HIS A 1 174 ? 3.570 -4.743 -10.020 1.00 80.94 174 HIS A CA 1
ATOM 1277 C C . HIS A 1 174 ? 4.880 -4.452 -10.759 1.00 80.94 174 HIS A C 1
ATOM 1279 O O . HIS A 1 174 ? 5.901 -5.042 -10.416 1.00 80.94 174 HIS A O 1
ATOM 1285 N N . ALA A 1 175 ? 4.873 -3.509 -11.706 1.00 81.75 175 ALA A N 1
ATOM 1286 C CA . ALA A 1 175 ? 6.082 -3.059 -12.391 1.00 81.75 175 ALA A CA 1
ATOM 1287 C C . ALA A 1 175 ? 7.105 -2.462 -11.413 1.00 81.75 175 ALA A C 1
ATOM 1289 O O . ALA A 1 175 ? 8.258 -2.889 -11.411 1.00 81.75 175 ALA A O 1
ATOM 1290 N N . THR A 1 176 ? 6.691 -1.554 -10.521 1.00 76.69 176 THR A N 1
ATOM 1291 C CA . THR A 1 176 ? 7.602 -0.983 -9.514 1.00 76.69 176 THR A CA 1
ATOM 1292 C C . THR A 1 176 ? 8.136 -2.039 -8.556 1.00 76.69 176 THR A C 1
ATOM 1294 O O . THR A 1 176 ? 9.320 -2.017 -8.242 1.00 76.69 176 THR A O 1
ATOM 1297 N N . ARG A 1 177 ? 7.316 -3.015 -8.141 1.00 69.31 177 ARG A N 1
ATOM 1298 C CA . ARG A 1 177 ? 7.785 -4.133 -7.306 1.00 69.31 177 ARG A CA 1
ATOM 1299 C C . ARG A 1 177 ? 8.811 -5.011 -8.021 1.00 69.31 177 ARG A C 1
ATOM 1301 O O . ARG A 1 177 ? 9.747 -5.481 -7.385 1.00 69.31 177 ARG A O 1
ATOM 1308 N N . ILE A 1 178 ? 8.624 -5.259 -9.318 1.00 77.50 178 ILE A N 1
ATOM 1309 C CA . ILE A 1 178 ? 9.594 -6.002 -10.126 1.00 77.50 178 ILE A CA 1
ATOM 1310 C C . ILE A 1 178 ? 10.914 -5.228 -10.187 1.00 77.50 178 ILE A C 1
ATOM 1312 O O . ILE A 1 178 ? 11.949 -5.802 -9.876 1.00 77.50 178 ILE A O 1
ATOM 1316 N N . LEU A 1 179 ? 10.888 -3.935 -10.511 1.00 80.81 179 LEU A N 1
ATOM 1317 C CA . LEU A 1 179 ? 12.095 -3.101 -10.579 1.00 80.81 179 LEU A CA 1
ATOM 1318 C C . LEU A 1 179 ? 12.801 -2.979 -9.221 1.00 80.81 179 LEU A C 1
ATOM 1320 O O . LEU A 1 179 ? 14.017 -3.088 -9.152 1.00 80.81 179 LEU A O 1
ATOM 1324 N N . ALA A 1 180 ? 12.042 -2.849 -8.132 1.00 73.00 180 ALA A N 1
ATOM 1325 C CA . ALA A 1 180 ? 12.580 -2.790 -6.774 1.00 73.00 180 ALA A CA 1
ATOM 1326 C C . ALA A 1 180 ? 13.201 -4.115 -6.291 1.00 73.00 180 ALA A C 1
ATOM 1328 O O . ALA A 1 180 ? 13.838 -4.137 -5.243 1.00 73.00 180 ALA A O 1
ATOM 1329 N N . SER A 1 181 ? 12.992 -5.224 -7.014 1.00 75.56 181 SER A N 1
ATOM 1330 C CA . SER A 1 181 ? 13.640 -6.505 -6.697 1.00 75.56 181 SER A CA 1
ATOM 1331 C C . SER A 1 181 ? 15.103 -6.575 -7.138 1.00 75.56 181 SER A C 1
ATOM 1333 O O . SER A 1 181 ? 15.813 -7.463 -6.677 1.00 75.56 181 SER A O 1
ATOM 1335 N N . TYR A 1 182 ? 15.540 -5.654 -8.000 1.00 77.81 182 TYR A N 1
ATOM 1336 C CA . TYR A 1 182 ? 16.909 -5.589 -8.499 1.00 77.81 182 TYR A CA 1
ATOM 1337 C C . TYR A 1 182 ? 17.786 -4.707 -7.618 1.00 77.81 182 TYR A C 1
ATOM 1339 O O . TYR A 1 182 ? 17.326 -3.716 -7.041 1.00 77.81 182 TYR A O 1
ATOM 1347 N N . GLN A 1 183 ? 19.066 -5.053 -7.547 1.00 76.62 183 GLN A N 1
ATOM 1348 C CA . GLN A 1 183 ? 20.060 -4.244 -6.850 1.00 76.62 183 GLN A CA 1
ATOM 1349 C C . GLN A 1 183 ? 20.531 -3.078 -7.736 1.00 76.62 183 GLN A C 1
ATOM 1351 O O . GLN A 1 183 ? 20.557 -3.203 -8.963 1.00 76.62 183 GLN A O 1
ATOM 1356 N N . PRO A 1 184 ? 20.934 -1.939 -7.146 1.00 76.81 184 PRO A N 1
ATOM 1357 C CA . PRO A 1 184 ? 21.589 -0.873 -7.895 1.00 76.81 184 PRO A CA 1
ATOM 1358 C C . PRO A 1 184 ? 22.787 -1.393 -8.698 1.00 76.81 184 PRO A C 1
ATOM 1360 O O . PRO A 1 184 ? 23.570 -2.202 -8.204 1.00 76.81 184 PRO A O 1
ATOM 1363 N N . GLY A 1 185 ? 22.917 -0.948 -9.945 1.00 76.31 185 GLY A N 1
ATOM 1364 C CA . GLY A 1 185 ? 23.956 -1.410 -10.863 1.00 76.31 185 GLY A CA 1
ATOM 1365 C C . GLY A 1 185 ? 23.648 -2.731 -11.578 1.00 76.31 185 GLY A C 1
ATOM 1366 O O . GLY A 1 185 ? 24.382 -3.092 -12.502 1.00 76.31 185 GLY A O 1
ATOM 1367 N N . GLU A 1 186 ? 22.572 -3.445 -11.224 1.00 81.38 186 GLU A N 1
ATOM 1368 C CA . GLU A 1 186 ? 22.148 -4.627 -11.980 1.00 81.38 186 GLU A CA 1
ATOM 1369 C C . GLU A 1 186 ? 21.613 -4.237 -13.359 1.00 81.38 186 GLU A C 1
ATOM 1371 O O . GLU A 1 186 ? 20.952 -3.212 -13.543 1.00 81.38 186 GLU A O 1
ATOM 1376 N N . LYS A 1 187 ? 21.913 -5.083 -14.346 1.00 87.19 187 LYS A N 1
ATOM 1377 C CA . LYS A 1 187 ? 21.396 -4.940 -15.704 1.00 87.19 187 LYS A CA 1
ATOM 1378 C C . LYS A 1 187 ? 20.055 -5.641 -15.816 1.00 87.19 187 LYS A C 1
ATOM 1380 O O . LYS A 1 187 ? 19.907 -6.762 -15.339 1.00 87.19 187 LYS A O 1
ATOM 1385 N N . LEU A 1 188 ? 19.126 -5.000 -16.507 1.00 89.69 188 LEU A N 1
ATOM 1386 C CA . LEU A 1 188 ? 17.824 -5.553 -16.836 1.00 89.69 188 LEU A CA 1
ATOM 1387 C C . LEU A 1 188 ? 17.442 -5.209 -18.276 1.00 89.69 188 LEU A C 1
ATOM 1389 O O . LEU A 1 188 ? 17.929 -4.242 -18.865 1.00 89.69 188 LEU A O 1
ATOM 1393 N N . THR A 1 189 ? 16.541 -6.007 -18.829 1.00 92.12 189 THR A N 1
ATOM 1394 C CA . THR A 1 189 ? 15.996 -5.856 -20.176 1.00 92.12 189 THR A CA 1
ATOM 1395 C C . THR A 1 189 ? 14.534 -5.448 -20.085 1.00 92.12 189 THR A C 1
ATOM 1397 O O . THR A 1 189 ? 13.696 -6.179 -19.552 1.00 92.12 189 THR A O 1
ATOM 1400 N N . LEU A 1 190 ? 14.196 -4.287 -20.636 1.00 94.25 190 LEU A N 1
ATOM 1401 C CA . LEU A 1 190 ? 12.822 -3.808 -20.747 1.00 94.25 190 LEU A CA 1
ATOM 1402 C C . LEU A 1 190 ? 12.325 -4.041 -22.165 1.00 94.25 190 LEU A C 1
ATOM 1404 O O . LEU A 1 190 ? 12.849 -3.469 -23.116 1.00 94.25 190 LEU A O 1
ATOM 1408 N N . ARG A 1 191 ? 11.266 -4.832 -22.314 1.00 95.56 191 ARG A N 1
ATOM 1409 C CA . ARG A 1 191 ? 10.525 -4.893 -23.573 1.00 95.56 191 ARG A CA 1
ATOM 1410 C C . ARG A 1 191 ? 9.434 -3.837 -23.532 1.00 95.56 191 ARG A C 1
ATOM 1412 O O . ARG A 1 191 ? 8.510 -3.947 -22.723 1.00 95.56 191 ARG A O 1
ATOM 1419 N N . VAL A 1 192 ? 9.530 -2.841 -24.403 1.00 96.12 192 VAL A N 1
ATOM 1420 C CA . VAL A 1 192 ? 8.609 -1.701 -24.447 1.00 96.12 192 VAL A CA 1
ATOM 1421 C C . VAL A 1 192 ? 7.951 -1.557 -25.811 1.00 96.12 192 VAL A C 1
ATOM 1423 O O . VAL A 1 192 ? 8.472 -2.022 -26.821 1.00 96.12 192 VAL A O 1
ATOM 1426 N N . LEU A 1 193 ? 6.802 -0.896 -25.850 1.00 94.88 193 LEU A N 1
ATOM 1427 C CA . LEU A 1 193 ? 6.169 -0.411 -27.066 1.00 94.88 193 LEU A CA 1
ATOM 1428 C C . LEU A 1 193 ? 6.359 1.105 -27.130 1.00 94.88 193 LEU A C 1
ATOM 1430 O O . LEU A 1 193 ? 5.795 1.826 -26.310 1.00 94.88 193 LEU A O 1
ATOM 1434 N N . ARG A 1 194 ? 7.130 1.576 -28.110 1.00 95.12 194 ARG A N 1
ATOM 1435 C CA . ARG A 1 194 ? 7.381 2.998 -28.371 1.00 95.12 194 ARG A CA 1
ATOM 1436 C C . ARG A 1 194 ? 6.886 3.330 -29.767 1.00 95.12 194 ARG A C 1
ATOM 1438 O O . ARG A 1 194 ? 7.294 2.683 -30.729 1.00 95.12 194 ARG A O 1
ATOM 1445 N N . GLN A 1 195 ? 5.982 4.303 -29.890 1.00 91.25 195 GLN A N 1
ATOM 1446 C CA . GLN A 1 195 ? 5.388 4.687 -31.184 1.00 91.25 195 GLN A CA 1
ATOM 1447 C C . GLN A 1 195 ? 4.855 3.473 -31.981 1.00 91.25 195 GLN A C 1
ATOM 1449 O O . GLN A 1 195 ? 5.123 3.327 -33.173 1.00 91.25 195 GLN A O 1
ATOM 1454 N N . HIS A 1 196 ? 4.151 2.561 -31.295 1.00 90.44 196 HIS A N 1
ATOM 1455 C CA . HIS A 1 196 ? 3.590 1.308 -31.842 1.00 90.44 196 HIS A CA 1
ATOM 1456 C C . HIS A 1 196 ? 4.627 0.286 -32.343 1.00 90.44 196 HIS A C 1
ATOM 1458 O O . HIS A 1 196 ? 4.268 -0.715 -32.961 1.00 90.44 196 HIS A O 1
ATOM 1464 N N . LYS A 1 197 ? 5.917 0.486 -32.056 1.00 93.50 197 LYS A N 1
ATOM 1465 C CA . LYS A 1 197 ? 6.992 -0.465 -32.362 1.00 93.50 197 LYS A CA 1
ATOM 1466 C C . LYS A 1 197 ? 7.516 -1.087 -31.081 1.00 93.50 197 LYS A C 1
ATOM 1468 O O . LYS A 1 197 ? 7.749 -0.395 -30.094 1.00 93.50 197 LYS A O 1
ATOM 1473 N N . THR A 1 198 ? 7.681 -2.406 -31.085 1.00 94.75 198 THR A N 1
ATOM 1474 C CA . THR A 1 198 ? 8.276 -3.106 -29.943 1.00 94.75 198 THR A CA 1
ATOM 1475 C C . THR A 1 198 ? 9.787 -2.908 -29.970 1.00 94.75 198 THR A C 1
ATOM 1477 O O . THR A 1 198 ? 10.416 -3.180 -30.991 1.00 94.75 198 THR A O 1
ATOM 1480 N N . LEU A 1 199 ? 10.352 -2.454 -28.856 1.00 95.75 199 LEU A N 1
ATOM 1481 C CA . LEU A 1 199 ? 11.781 -2.269 -28.637 1.00 95.75 199 LEU A CA 1
ATOM 1482 C C . LEU A 1 199 ? 12.219 -3.077 -27.414 1.00 95.75 199 LEU A C 1
ATOM 1484 O O . LEU A 1 199 ? 11.442 -3.271 -26.477 1.00 95.75 199 LEU A O 1
ATOM 1488 N N . GLU A 1 200 ? 13.472 -3.513 -27.414 1.00 95.06 200 GLU A N 1
ATOM 1489 C CA . GLU A 1 200 ? 14.134 -4.069 -26.237 1.00 95.06 200 GLU A CA 1
ATOM 1490 C C . GLU A 1 200 ? 15.210 -3.084 -25.785 1.00 95.06 200 GLU A C 1
ATOM 1492 O O . GLU A 1 200 ? 16.080 -2.688 -26.561 1.00 95.06 200 GLU A O 1
ATOM 1497 N N . LEU A 1 201 ? 15.094 -2.629 -24.541 1.00 92.31 201 LEU A N 1
ATOM 1498 C CA . LEU A 1 201 ? 15.989 -1.665 -23.927 1.00 92.31 201 LEU A CA 1
ATOM 1499 C C . LEU A 1 201 ? 16.807 -2.382 -22.862 1.00 92.31 201 LEU A C 1
ATOM 1501 O O . LEU A 1 201 ? 16.267 -2.836 -21.856 1.00 92.31 201 LEU A O 1
ATOM 1505 N N . GLU A 1 202 ? 18.114 -2.452 -23.068 1.00 91.31 202 GLU A N 1
ATOM 1506 C CA . GLU A 1 202 ? 19.040 -2.815 -22.002 1.00 91.31 202 GLU A CA 1
ATOM 1507 C C . GLU A 1 202 ? 19.301 -1.584 -21.134 1.00 91.31 202 GLU A C 1
ATOM 1509 O O . GLU A 1 202 ? 19.746 -0.537 -21.627 1.00 91.31 202 GLU A O 1
ATOM 1514 N N . ALA A 1 203 ? 19.000 -1.721 -19.848 1.00 87.25 203 ALA A N 1
ATOM 1515 C CA . ALA A 1 203 ? 19.120 -0.676 -18.850 1.00 87.25 203 ALA A CA 1
ATOM 1516 C C . ALA A 1 203 ? 19.879 -1.178 -17.623 1.00 87.25 203 ALA A C 1
ATOM 1518 O O . ALA A 1 203 ? 19.926 -2.376 -17.339 1.00 87.25 203 ALA A O 1
ATOM 1519 N N . THR A 1 204 ? 20.447 -0.235 -16.881 1.00 82.81 204 THR A N 1
ATOM 1520 C CA . THR A 1 204 ? 21.094 -0.503 -15.598 1.00 82.81 204 THR A CA 1
ATOM 1521 C C . THR A 1 204 ? 20.299 0.203 -14.515 1.00 82.81 204 THR A C 1
ATOM 1523 O O . THR A 1 204 ? 19.955 1.375 -14.665 1.00 82.81 204 THR A O 1
ATOM 1526 N N . VAL A 1 205 ? 20.004 -0.499 -13.425 1.00 81.06 205 VAL A N 1
ATOM 1527 C CA . VAL A 1 205 ? 19.293 0.081 -12.283 1.00 81.06 205 VAL A CA 1
ATOM 1528 C C . VAL A 1 205 ? 20.162 1.186 -11.666 1.00 81.06 205 VAL A C 1
ATOM 1530 O O . VAL A 1 205 ? 21.320 0.917 -11.339 1.00 81.06 205 VAL A O 1
ATOM 1533 N N . PRO A 1 206 ? 19.657 2.423 -11.514 1.00 70.31 206 PRO A N 1
ATOM 1534 C CA . PRO A 1 206 ? 20.452 3.534 -10.995 1.00 70.31 206 PRO A CA 1
ATOM 1535 C C . PRO A 1 206 ? 20.866 3.328 -9.527 1.00 70.31 206 PRO A C 1
ATOM 1537 O O . PRO A 1 206 ? 20.123 2.760 -8.724 1.00 70.31 206 PRO A O 1
ATOM 1540 N N . GLU A 1 207 ? 22.052 3.830 -9.163 1.00 61.31 207 GLU A N 1
ATOM 1541 C CA . GLU A 1 207 ? 22.449 4.028 -7.762 1.00 61.31 207 GLU A CA 1
ATOM 1542 C C . GLU A 1 207 ? 21.729 5.259 -7.182 1.00 61.31 207 GLU A C 1
ATOM 1544 O O . GLU A 1 207 ? 21.532 6.255 -7.872 1.00 61.31 207 GLU A O 1
ATOM 1549 N N . HIS A 1 208 ? 21.283 5.177 -5.924 1.00 56.19 208 HIS A N 1
ATOM 1550 C CA . HIS A 1 208 ? 20.324 6.102 -5.306 1.00 56.19 208 HIS A CA 1
ATOM 1551 C C . HIS A 1 208 ? 20.642 7.597 -5.516 1.00 56.19 208 HIS A C 1
ATOM 1553 O O . HIS A 1 208 ? 21.578 8.141 -4.933 1.00 56.19 208 HIS A O 1
ATOM 1559 N N . GLY A 1 209 ? 19.759 8.298 -6.233 1.00 38.72 209 GLY A N 1
ATOM 1560 C CA . GLY A 1 209 ? 19.650 9.756 -6.234 1.00 38.72 209 GLY A CA 1
ATOM 1561 C C . GLY A 1 209 ? 18.762 10.254 -5.094 1.00 38.72 209 GLY A C 1
ATOM 1562 O O . GLY A 1 209 ? 17.674 10.775 -5.325 1.00 38.72 209 GLY A O 1
ATOM 1563 N N . GLY A 1 210 ? 19.212 10.097 -3.850 1.00 33.84 210 GLY A N 1
ATOM 1564 C CA . GLY A 1 210 ? 18.601 10.781 -2.716 1.00 33.84 210 GLY A CA 1
ATOM 1565 C C . GLY A 1 210 ? 18.760 12.301 -2.849 1.00 33.84 210 GLY A C 1
ATOM 1566 O O . GLY A 1 210 ? 19.845 12.838 -2.682 1.00 33.84 210 GLY A O 1
ATOM 1567 N N . HIS A 1 211 ? 17.667 12.999 -3.152 1.00 37.06 211 HIS A N 1
ATOM 1568 C CA . HIS A 1 211 ? 17.322 14.295 -2.554 1.00 37.06 211 HIS A CA 1
ATOM 1569 C C . HIS A 1 211 ? 18.346 15.465 -2.539 1.00 37.06 211 HIS A C 1
ATOM 1571 O O . HIS A 1 211 ? 18.267 16.272 -1.624 1.00 37.06 211 HIS A O 1
ATOM 1577 N N . ASP A 1 212 ? 19.217 15.697 -3.535 1.00 32.53 212 ASP A N 1
ATOM 1578 C CA . ASP A 1 212 ? 20.081 16.916 -3.517 1.00 32.53 212 ASP A CA 1
ATOM 1579 C C . ASP A 1 212 ? 19.583 18.117 -4.363 1.00 32.53 212 ASP A C 1
ATOM 1581 O O . ASP A 1 212 ? 20.309 19.088 -4.579 1.00 32.53 212 ASP A O 1
ATOM 1585 N N . LYS A 1 213 ? 18.342 18.109 -4.883 1.00 37.47 213 LYS A N 1
ATOM 1586 C CA . LYS A 1 213 ? 17.885 19.185 -5.804 1.00 37.47 213 LYS A CA 1
ATOM 1587 C C . LYS A 1 213 ? 16.622 19.961 -5.432 1.00 37.47 213 LYS A C 1
ATOM 1589 O O . LYS A 1 213 ? 16.336 20.954 -6.096 1.00 37.47 213 LYS A O 1
ATOM 1594 N N . PHE A 1 214 ? 15.934 19.631 -4.339 1.00 34.12 214 PHE A N 1
ATOM 1595 C CA . PHE A 1 214 ? 14.774 20.422 -3.888 1.00 34.12 214 PHE A CA 1
ATOM 1596 C C . PHE A 1 214 ? 15.107 21.538 -2.879 1.00 34.12 214 PHE A C 1
ATOM 1598 O O . PHE A 1 214 ? 14.306 22.452 -2.717 1.00 34.12 214 PHE A O 1
ATOM 1605 N N . PHE A 1 215 ? 16.317 21.566 -2.302 1.00 37.03 215 PHE A N 1
ATOM 1606 C CA . PHE A 1 215 ? 16.765 22.638 -1.391 1.00 37.03 215 PHE A CA 1
ATOM 1607 C C . PHE A 1 215 ? 17.670 23.708 -2.025 1.00 37.03 215 PHE A C 1
ATOM 1609 O O . PHE A 1 215 ? 18.199 24.560 -1.317 1.00 37.03 215 PHE A O 1
ATOM 1616 N N . ARG A 1 216 ? 17.841 23.732 -3.357 1.00 34.72 216 ARG A N 1
ATOM 1617 C CA . ARG A 1 216 ? 18.701 24.731 -4.029 1.00 34.72 216 ARG A CA 1
ATOM 1618 C C . ARG A 1 216 ? 17.976 25.693 -4.973 1.00 34.72 216 ARG A C 1
ATOM 1620 O O . ARG A 1 216 ? 18.597 26.279 -5.857 1.00 34.72 216 ARG A O 1
ATOM 1627 N N . ARG A 1 217 ? 16.675 25.919 -4.762 1.00 36.78 217 ARG A N 1
ATOM 1628 C CA . ARG A 1 217 ? 15.942 27.020 -5.413 1.00 36.78 217 ARG A CA 1
ATOM 1629 C C . ARG A 1 217 ? 15.079 27.788 -4.416 1.00 36.78 217 ARG A C 1
ATOM 1631 O O . ARG A 1 217 ? 13.859 27.765 -4.450 1.00 36.78 217 ARG A O 1
ATOM 1638 N N . GLY A 1 218 ? 15.777 28.471 -3.523 1.00 30.78 218 GLY A N 1
ATOM 1639 C CA . GLY A 1 218 ? 15.240 29.415 -2.555 1.00 30.78 218 GLY A CA 1
ATOM 1640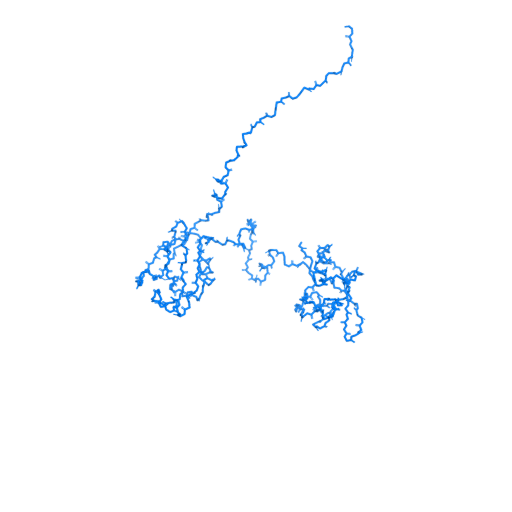 C C . GLY A 1 218 ? 16.417 30.137 -1.924 1.00 30.78 218 GLY A C 1
ATOM 1641 O O . GLY A 1 218 ? 16.780 29.860 -0.789 1.00 30.78 218 GLY A O 1
ATOM 1642 N N . GLY A 1 219 ? 17.097 30.968 -2.717 1.00 36.03 219 GLY A N 1
ATOM 1643 C CA . GLY A 1 219 ? 18.192 31.793 -2.230 1.00 36.03 219 GLY A CA 1
ATOM 1644 C C . GLY A 1 219 ? 17.674 32.767 -1.179 1.00 36.03 219 GLY A C 1
ATOM 1645 O O . GLY A 1 219 ? 17.085 33.785 -1.524 1.00 36.03 219 GLY A O 1
ATOM 1646 N N . VAL A 1 220 ? 17.916 32.453 0.089 1.00 31.95 220 VAL A N 1
ATOM 1647 C CA . VAL A 1 220 ? 18.001 33.443 1.157 1.00 31.95 220 VAL A CA 1
ATOM 1648 C C . VAL A 1 220 ? 19.339 33.204 1.835 1.00 31.95 220 VAL A C 1
ATOM 1650 O O . VAL A 1 220 ? 19.546 32.205 2.524 1.00 31.95 220 VAL A O 1
ATOM 1653 N N . PHE A 1 221 ? 20.268 34.106 1.540 1.00 33.31 221 PHE A N 1
ATOM 1654 C CA . PHE A 1 221 ? 21.583 34.199 2.146 1.00 33.31 221 PHE A CA 1
ATOM 1655 C C . PHE A 1 221 ? 21.461 34.107 3.672 1.00 33.31 221 PHE A C 1
ATOM 1657 O O . PHE A 1 221 ? 20.832 34.957 4.292 1.00 33.31 221 PHE A O 1
ATOM 1664 N N . HIS A 1 222 ? 22.077 33.093 4.275 1.00 34.94 222 HIS A N 1
ATOM 1665 C CA . HIS A 1 222 ? 22.592 33.210 5.635 1.00 34.94 222 HIS A CA 1
ATOM 1666 C C . HIS A 1 222 ? 24.108 33.217 5.512 1.00 34.94 222 HIS A C 1
ATOM 1668 O O . HIS A 1 222 ? 24.793 32.205 5.648 1.00 34.94 222 HIS A O 1
ATOM 1674 N N . GLU A 1 223 ? 24.607 34.396 5.158 1.00 32.84 223 GLU A N 1
ATOM 1675 C CA . GLU A 1 223 ? 25.963 34.797 5.478 1.00 32.84 223 GLU A CA 1
ATOM 1676 C C . GLU A 1 223 ? 26.143 34.576 6.983 1.00 32.84 223 GLU A C 1
ATOM 1678 O O . GLU A 1 223 ? 25.341 35.037 7.798 1.00 32.84 223 GLU A O 1
ATOM 1683 N N . ARG A 1 224 ? 27.135 33.764 7.349 1.00 33.59 224 ARG A N 1
ATOM 1684 C CA . ARG A 1 224 ? 27.503 33.531 8.741 1.00 33.59 224 ARG A CA 1
ATOM 1685 C C . ARG A 1 224 ? 28.142 34.822 9.251 1.00 33.59 224 ARG A C 1
ATOM 1687 O O . ARG A 1 224 ? 29.356 34.966 9.217 1.00 33.59 224 ARG A O 1
ATOM 1694 N N . ILE A 1 225 ? 27.305 35.768 9.660 1.00 33.25 225 ILE A N 1
ATOM 1695 C CA . ILE A 1 225 ? 27.724 36.961 10.385 1.00 33.25 225 ILE A CA 1
ATOM 1696 C C . ILE A 1 225 ? 28.113 36.478 11.782 1.00 33.25 225 ILE A C 1
ATOM 1698 O O . ILE A 1 225 ? 27.257 36.069 12.569 1.00 33.25 225 ILE A O 1
ATOM 1702 N N . GLU A 1 226 ? 29.412 36.452 12.067 1.00 39.94 226 GLU A N 1
ATOM 1703 C CA . GLU A 1 226 ? 29.900 36.349 13.440 1.00 39.94 226 GLU A CA 1
ATOM 1704 C C . GLU A 1 226 ? 29.301 37.506 14.258 1.00 39.94 226 GLU A C 1
ATOM 1706 O O . GLU A 1 226 ? 29.346 38.656 13.809 1.00 39.94 226 GLU A O 1
ATOM 1711 N N . PRO A 1 227 ? 28.700 37.247 15.432 1.00 38.38 227 PRO A N 1
ATOM 1712 C CA . PRO A 1 227 ? 28.153 38.323 16.241 1.00 38.38 227 PRO A CA 1
ATOM 1713 C C . PRO A 1 227 ? 29.298 39.215 16.762 1.00 38.38 227 PRO A C 1
ATOM 1715 O O . PRO A 1 227 ? 30.312 38.690 17.228 1.00 38.38 227 PRO A O 1
ATOM 1718 N N . PRO A 1 228 ? 29.162 40.554 16.713 1.00 39.44 228 PRO A N 1
ATOM 1719 C CA . PRO A 1 228 ? 30.181 41.462 17.229 1.00 39.44 228 PRO A CA 1
ATOM 1720 C C . PRO A 1 228 ? 30.338 41.299 18.752 1.00 39.44 228 PRO A C 1
ATOM 1722 O O . PRO A 1 228 ? 29.351 41.025 19.443 1.00 39.44 228 PRO A O 1
ATOM 1725 N N . PRO A 1 229 ? 31.550 41.492 19.306 1.00 40.25 229 PRO A N 1
ATOM 1726 C CA . PRO A 1 229 ? 31.775 41.365 20.739 1.00 40.25 229 PRO A CA 1
ATOM 1727 C C . PRO A 1 229 ? 31.018 42.469 21.487 1.00 40.25 229 PRO A C 1
ATOM 1729 O O . PRO A 1 229 ? 31.304 43.658 21.340 1.00 40.25 229 PRO A O 1
ATOM 1732 N N . GLY A 1 230 ? 30.030 42.067 22.286 1.00 38.66 230 GLY A N 1
ATOM 1733 C CA . GLY A 1 230 ? 29.354 42.949 23.232 1.00 38.66 230 GLY A CA 1
ATOM 1734 C C . GLY A 1 230 ? 30.241 43.245 24.453 1.00 38.66 230 GLY A C 1
ATOM 1735 O O . GLY A 1 230 ? 31.011 42.377 24.870 1.00 38.66 230 GLY A O 1
ATOM 1736 N N . PRO A 1 231 ? 30.153 44.452 25.037 1.00 35.59 231 PRO A N 1
ATOM 1737 C CA . PRO A 1 231 ? 31.023 44.882 26.125 1.00 35.59 231 PRO A CA 1
ATOM 1738 C C . PRO A 1 231 ? 30.643 44.202 27.446 1.00 35.59 231 PRO A C 1
ATOM 1740 O O . PRO A 1 231 ? 29.484 44.226 27.862 1.00 35.59 231 PRO A O 1
ATOM 1743 N N . VAL A 1 232 ? 31.635 43.643 28.141 1.00 42.53 232 VAL A N 1
ATOM 1744 C CA . VAL A 1 232 ? 31.499 43.258 29.551 1.00 42.53 232 VAL A CA 1
ATOM 1745 C C . VAL A 1 232 ? 31.728 44.509 30.398 1.00 42.53 232 VAL A C 1
ATOM 1747 O O . VAL A 1 232 ? 32.770 45.157 30.312 1.00 42.53 232 VAL A O 1
ATOM 1750 N N . VAL A 1 233 ? 30.708 44.864 31.176 1.00 35.09 233 VAL A N 1
ATOM 1751 C CA . VAL A 1 233 ? 30.667 46.022 32.074 1.00 35.09 233 VAL A CA 1
ATOM 1752 C C . VAL A 1 233 ? 31.630 45.837 33.249 1.00 35.09 233 VAL A C 1
ATOM 1754 O O . VAL A 1 233 ? 31.676 44.784 33.878 1.00 35.09 233 VAL A O 1
ATOM 1757 N N . ILE A 1 234 ? 32.363 46.911 33.539 1.00 37.97 234 ILE A N 1
ATOM 1758 C CA . ILE A 1 234 ? 33.266 47.098 34.677 1.00 37.97 234 ILE A CA 1
ATOM 1759 C C . ILE A 1 234 ? 32.461 47.501 35.926 1.00 37.97 234 ILE A C 1
ATOM 1761 O O . ILE A 1 234 ? 31.705 48.467 35.877 1.00 37.97 234 ILE A O 1
ATOM 1765 N N . MET A 1 235 ? 32.710 46.833 37.055 1.00 32.75 235 MET A N 1
ATOM 1766 C CA . MET A 1 235 ? 32.709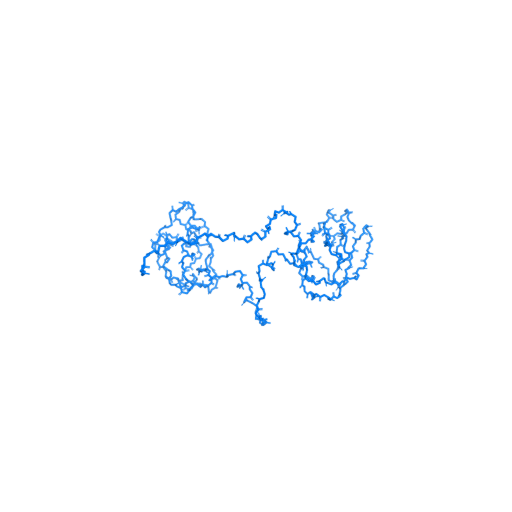 47.387 38.423 1.00 32.75 235 MET A CA 1
ATOM 1767 C C . MET A 1 235 ? 33.767 46.574 39.193 1.00 32.75 235 MET A C 1
ATOM 1769 O O . MET A 1 235 ? 33.696 45.353 39.161 1.00 32.75 235 MET A O 1
ATOM 1773 N N . GLY A 1 236 ? 34.817 47.097 39.827 1.00 29.58 236 GLY A N 1
ATOM 1774 C CA . GLY A 1 236 ? 35.086 48.425 40.379 1.00 29.58 236 GLY A CA 1
ATOM 1775 C C . GLY A 1 236 ? 35.385 48.267 41.881 1.00 29.58 236 GLY A C 1
ATOM 1776 O O . GLY A 1 236 ? 34.589 47.622 42.554 1.00 29.58 236 GLY A O 1
ATOM 1777 N N . HIS A 1 237 ? 36.483 48.889 42.351 1.00 30.61 237 HIS A N 1
ATOM 1778 C CA . HIS A 1 237 ? 37.066 48.941 43.718 1.00 30.61 237 HIS A CA 1
ATOM 1779 C C . HIS A 1 237 ? 37.959 47.751 44.147 1.00 30.61 237 HIS A C 1
ATOM 1781 O O . HIS A 1 237 ? 37.542 46.608 44.026 1.00 30.61 237 HIS A O 1
ATOM 1787 N N . GLU A 1 238 ? 39.179 47.907 44.686 1.00 30.92 238 GLU A N 1
ATOM 1788 C CA . GLU A 1 238 ? 40.004 49.061 45.112 1.00 30.92 238 GLU A CA 1
ATOM 1789 C C . GLU A 1 238 ? 41.414 48.518 45.462 1.00 30.92 238 GLU A C 1
ATOM 1791 O O . GLU A 1 238 ? 41.475 47.429 46.018 1.00 30.92 238 GLU A O 1
ATOM 1796 N N . GLU A 1 239 ? 42.509 49.234 45.173 1.00 30.36 239 GLU A N 1
ATOM 1797 C CA . GLU A 1 239 ? 43.650 49.439 46.096 1.00 30.36 239 GLU A CA 1
ATOM 1798 C C . GLU A 1 239 ? 44.512 50.614 45.578 1.00 30.36 239 GLU A C 1
ATOM 1800 O O . GLU A 1 239 ? 45.139 50.501 44.526 1.00 30.36 239 GLU A O 1
ATOM 1805 N N . LEU A 1 240 ? 44.520 51.689 46.386 1.00 34.22 240 LEU A N 1
ATOM 1806 C CA . LEU A 1 240 ? 45.482 52.808 46.492 1.00 34.22 240 LEU A CA 1
ATOM 1807 C C . LEU A 1 240 ? 45.566 53.857 45.366 1.00 34.22 240 LEU A C 1
ATOM 1809 O O . LEU A 1 240 ? 45.981 53.545 44.230 1.00 34.22 240 LEU A O 1
#

Secondary structure (DSSP, 8-state):
--EE--EEEEEPGGGSSEEEEEE-TTSHHHHTT--TT-EEEEETTEE--SS-HHHHHHHHHHSSPTT-EEEEEEEETTEEEEEEEE-EE---TTGGGTTSTT----SPP-TTSTTT--TTTT-EEEEPPHHHHHHHT-SSSEEEEE--TT-TT---TT-EEEEETTB--SSHHHHHHHHTTSPTT-EEEEEEEETTEEEEEEEEPPP---S-SSSSS--------PPP-PPPPP------